Protein AF-A0A0E0I8P2-F1 (afdb_monomer)

Organism: Oryza nivara (NCBI:txid4536)

pLDDT: mean 79.95, std 19.39, range [26.25, 96.56]

Solvent-accessible surface area (backbone atoms only — not comparable to full-atom values): 11550 Å² total; per-residue (Å²): 140,80,90,83,86,74,88,36,67,55,98,92,46,63,48,57,69,40,47,32,54,42,34,54,49,42,43,74,72,63,57,78,62,44,79,41,81,75,72,89,63,77,59,57,67,59,60,95,74,28,48,67,50,48,26,48,60,72,40,61,94,25,44,42,35,40,44,79,68,66,100,76,62,72,83,92,42,70,46,68,79,49,93,81,40,53,64,40,84,68,79,86,71,96,78,79,48,78,42,71,45,73,45,99,82,74,51,74,43,88,39,74,52,85,81,84,69,84,76,80,68,96,66,90,65,56,76,36,58,20,59,86,27,66,20,42,57,59,49,88,90,44,55,43,61,88,71,46,66,89,41,48,72,50,55,50,92,68,91,63,76,85,65,56,83,89,66,78,81,82,82,85,73,80,87,133

Foldseek 3Di:
DDDDDQDQADPVGGDLVSLLVSLVVCLVVVPQADEAEDFPPFAADDLVPGSLSVSLVVSPDHYAYEYDDPVPDPPRGDYPPDPSYNYDYDDDDPDFAWDWDQAPVRDIDTDGDPQPDDDDDPDHFAEDQQVVQQALAPAPPRGNCVRPPRHHYDHDDDDHDPDPPSPDDDPPDDDD

Sequence (176 aa):
MSPAAYKICWKSGCYDSDILAAMDEAAADGVDVISLSVDAGGYAPSFFRDSIAIGSLHAQGHCGVRVRWQLRLGEYTATNITPWILTVGASTIDREFPADVVLGNNQVYGGVSLYSGEPLNSTLLPVAYAGDCGSRLCIIGELDSTKVSGKIVLCEYGSNARSPAASGAHPRAQER

Radius of gyration: 23.09 Å; Cα contacts (8 Å, |Δi|>4): 211; chains: 1; bounding box: 51×44×58 Å

Mean predicted aligned error: 10.18 Å

Nearest PDB structures (foldseek):
  7eox-assembly2_B  TM=8.154E-01  e=5.669E-13  Euphorbia resinifera
  3i74-assembly1_B  TM=6.595E-01  e=1.647E-05  Solanum lycopersicum
  4zoq-assembly5_M  TM=6.720E-01  e=6.843E-02  Bacillus licheniformis
  4zoq-assembly7_O  TM=7.283E-01  e=2.208E-01  Bacillus licheniformis
  3vk5-assembly1_A  TM=4.808E-01  e=6.107E+00  Streptomyces viridosporus ATCC 14672

Structure (mmCIF, N/CA/C/O backbone):
data_AF-A0A0E0I8P2-F1
#
_entry.id   AF-A0A0E0I8P2-F1
#
loop_
_atom_site.group_PDB
_atom_site.id
_atom_site.type_symbol
_atom_site.label_atom_id
_atom_site.label_alt_id
_atom_site.label_comp_id
_atom_site.label_asym_id
_atom_site.label_entity_id
_atom_site.label_seq_id
_atom_site.pdbx_PDB_ins_code
_atom_site.Cartn_x
_atom_site.Cartn_y
_atom_site.Cartn_z
_atom_site.occupancy
_atom_site.B_iso_or_equiv
_atom_site.auth_seq_id
_atom_site.auth_comp_id
_atom_site.auth_asym_id
_atom_site.auth_atom_id
_atom_site.pdbx_PDB_model_num
ATOM 1 N N . MET A 1 1 ? 1.946 -16.967 -23.392 1.00 60.47 1 MET A N 1
ATOM 2 C CA . MET A 1 1 ? 2.663 -15.850 -22.751 1.00 60.47 1 MET A CA 1
ATOM 3 C C . MET A 1 1 ? 2.798 -16.201 -21.280 1.00 60.47 1 MET A C 1
ATOM 5 O O . MET A 1 1 ? 1.775 -16.374 -20.626 1.00 60.47 1 MET A O 1
ATOM 9 N N . SER A 1 2 ? 4.019 -16.455 -20.814 1.00 79.69 2 SER A N 1
ATOM 10 C CA . SER A 1 2 ? 4.294 -16.888 -19.436 1.00 79.69 2 SER A CA 1
ATOM 11 C C . SER A 1 2 ? 4.812 -15.699 -18.627 1.00 79.69 2 SER A C 1
ATOM 13 O O . SER A 1 2 ? 5.594 -14.924 -19.172 1.00 79.69 2 SER A O 1
ATOM 15 N N . PRO A 1 3 ? 4.393 -15.520 -17.363 1.00 86.62 3 PRO A N 1
ATOM 16 C CA . PRO A 1 3 ? 4.907 -14.436 -16.535 1.00 86.62 3 PRO A CA 1
ATOM 17 C C . PRO A 1 3 ? 6.364 -14.699 -16.126 1.00 86.62 3 PRO A C 1
ATOM 19 O O . PRO A 1 3 ? 6.702 -15.817 -15.736 1.00 86.62 3 PRO A O 1
ATOM 22 N N . ALA A 1 4 ? 7.191 -13.653 -16.157 1.00 92.94 4 ALA A N 1
ATOM 23 C CA . ALA A 1 4 ? 8.522 -13.619 -15.553 1.00 92.94 4 ALA A CA 1
ATOM 24 C C . ALA A 1 4 ? 8.490 -12.734 -14.296 1.00 92.94 4 ALA A C 1
ATOM 26 O O . ALA A 1 4 ? 7.766 -11.737 -14.248 1.00 92.94 4 ALA A O 1
ATOM 27 N N . ALA A 1 5 ? 9.235 -13.116 -13.258 1.00 95.25 5 ALA A N 1
ATOM 28 C CA . ALA A 1 5 ? 9.240 -12.413 -11.980 1.00 95.25 5 ALA A CA 1
ATOM 29 C C . ALA A 1 5 ? 10.669 -12.070 -11.549 1.00 95.25 5 ALA A C 1
ATOM 31 O O . ALA A 1 5 ? 11.470 -12.962 -11.279 1.00 95.25 5 ALA A O 1
ATOM 32 N N . TYR A 1 6 ? 10.941 -10.772 -11.403 1.00 94.62 6 TYR A N 1
ATOM 33 C CA . TYR A 1 6 ? 12.230 -10.234 -10.970 1.00 94.62 6 TYR A CA 1
ATOM 34 C C . TYR A 1 6 ? 12.072 -9.617 -9.580 1.00 94.62 6 TYR A C 1
ATOM 36 O O . TYR A 1 6 ? 11.332 -8.650 -9.380 1.00 94.62 6 TYR A O 1
ATOM 44 N N . LYS A 1 7 ? 12.720 -10.212 -8.577 1.00 95.94 7 LYS A N 1
ATOM 45 C CA . LYS A 1 7 ? 12.600 -9.759 -7.190 1.00 95.94 7 LYS A CA 1
ATOM 46 C C . LYS A 1 7 ? 13.580 -8.620 -6.914 1.00 95.94 7 LYS A C 1
ATOM 48 O O . LYS A 1 7 ? 14.768 -8.865 -6.764 1.00 95.94 7 LYS A O 1
ATOM 53 N N . ILE A 1 8 ? 13.043 -7.415 -6.744 1.00 95.06 8 ILE A N 1
ATOM 54 C CA . ILE A 1 8 ? 13.825 -6.190 -6.488 1.00 95.06 8 ILE A CA 1
ATOM 55 C C . ILE A 1 8 ? 13.693 -5.632 -5.064 1.00 95.06 8 ILE A C 1
ATOM 57 O O . ILE A 1 8 ? 14.378 -4.685 -4.700 1.00 95.06 8 ILE A O 1
ATOM 61 N N . CYS A 1 9 ? 12.771 -6.177 -4.265 1.00 94.62 9 CYS A N 1
ATOM 62 C CA . CYS A 1 9 ? 12.453 -5.661 -2.937 1.00 94.62 9 CYS A CA 1
ATOM 63 C C . CYS A 1 9 ? 12.681 -6.709 -1.849 1.00 94.62 9 CYS A C 1
ATOM 65 O O . CYS A 1 9 ? 12.326 -7.889 -1.978 1.00 94.62 9 CYS A O 1
ATOM 67 N N . TRP A 1 10 ? 13.199 -6.227 -0.728 1.00 94.56 10 TRP A N 1
ATOM 68 C CA . TRP A 1 10 ? 13.539 -6.990 0.462 1.00 94.56 10 TRP A CA 1
ATOM 69 C C . TRP A 1 10 ? 12.932 -6.330 1.699 1.00 94.56 10 TRP A C 1
ATOM 71 O O . TRP A 1 10 ? 12.301 -5.276 1.622 1.00 94.56 10 TRP A O 1
ATOM 81 N N . LYS A 1 11 ? 13.141 -6.932 2.875 1.00 92.94 11 LYS A N 1
ATOM 82 C CA . LYS A 1 11 ? 12.683 -6.342 4.145 1.00 92.94 11 LYS A CA 1
ATOM 83 C C . LYS A 1 11 ? 13.246 -4.935 4.386 1.00 92.94 11 LYS A C 1
ATOM 85 O O . LYS A 1 11 ? 12.600 -4.150 5.065 1.00 92.94 11 LYS A O 1
ATOM 90 N N . SER A 1 12 ? 14.432 -4.639 3.853 1.00 90.44 12 SER A N 1
ATOM 91 C CA . SER A 1 12 ? 15.104 -3.342 3.971 1.00 90.44 12 SER A CA 1
ATOM 92 C C . SER A 1 12 ? 14.713 -2.329 2.888 1.00 90.44 12 SER A C 1
ATOM 94 O O . SER A 1 12 ? 15.173 -1.194 2.953 1.00 90.44 12 SER A O 1
ATOM 96 N N . GLY A 1 13 ? 13.872 -2.709 1.922 1.00 90.06 13 GLY A N 1
ATOM 97 C CA . 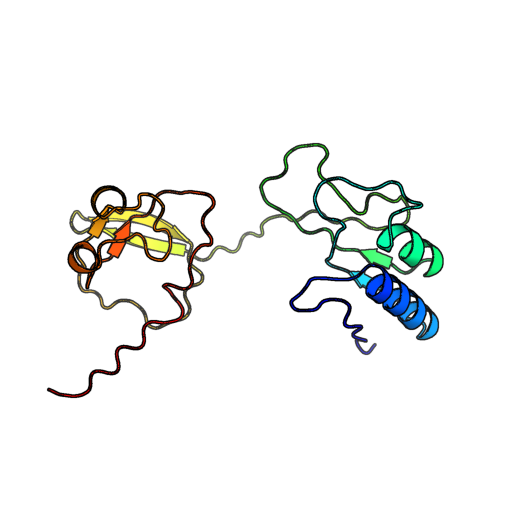GLY A 1 13 ? 13.466 -1.855 0.805 1.00 90.06 13 GLY A CA 1
ATOM 98 C C . GLY A 1 13 ? 13.863 -2.420 -0.555 1.00 90.06 13 GLY A C 1
ATOM 99 O O . GLY A 1 13 ? 14.228 -3.592 -0.675 1.00 90.06 13 GLY A O 1
ATOM 100 N N . CYS A 1 14 ? 13.746 -1.581 -1.580 1.00 92.19 14 CYS A N 1
ATOM 101 C CA . CYS A 1 14 ? 14.091 -1.907 -2.959 1.00 92.19 14 CYS A CA 1
ATOM 102 C C . CYS A 1 14 ? 15.292 -1.047 -3.349 1.00 92.19 14 CYS A C 1
ATOM 104 O O . CYS A 1 14 ? 15.200 0.179 -3.300 1.00 92.19 14 CYS A O 1
ATOM 106 N N . TYR A 1 15 ? 16.424 -1.676 -3.655 1.00 93.69 15 TYR A N 1
ATOM 107 C CA . TYR A 1 15 ? 17.654 -0.950 -3.962 1.00 93.69 15 TYR A CA 1
ATOM 108 C C . TYR A 1 15 ? 17.692 -0.561 -5.438 1.00 93.69 15 TYR A C 1
ATOM 110 O O . TYR A 1 15 ? 17.316 -1.357 -6.297 1.00 93.69 15 TYR A O 1
ATOM 118 N N . ASP A 1 16 ? 18.221 0.626 -5.738 1.00 93.62 16 ASP A N 1
ATOM 119 C CA . ASP A 1 16 ? 18.403 1.102 -7.116 1.00 93.62 16 ASP A CA 1
ATOM 120 C C . ASP A 1 16 ? 19.198 0.113 -7.978 1.00 93.62 16 ASP A C 1
ATOM 122 O O . ASP A 1 16 ? 18.879 -0.091 -9.147 1.00 93.62 16 ASP A O 1
ATOM 126 N N . SER A 1 17 ? 20.202 -0.547 -7.389 1.00 95.69 17 SER A N 1
ATOM 127 C CA . SER A 1 17 ? 20.988 -1.585 -8.062 1.00 95.69 17 SER A CA 1
ATOM 128 C C . SER A 1 17 ? 20.146 -2.791 -8.470 1.00 95.69 17 SER A C 1
ATOM 130 O O . SER A 1 17 ? 20.324 -3.310 -9.568 1.00 95.69 17 SER A O 1
ATOM 132 N N . ASP A 1 18 ? 19.219 -3.220 -7.610 1.00 96.50 18 ASP A N 1
ATOM 133 C CA . ASP A 1 18 ? 18.351 -4.367 -7.882 1.00 96.50 18 ASP A CA 1
ATOM 134 C C . ASP A 1 18 ? 17.317 -4.008 -8.957 1.00 96.50 18 ASP A C 1
ATOM 136 O O . ASP A 1 18 ? 17.016 -4.829 -9.820 1.00 96.50 18 ASP A O 1
ATOM 140 N N . ILE A 1 19 ? 16.804 -2.770 -8.935 1.00 94.06 19 ILE A N 1
ATOM 141 C CA . ILE A 1 19 ? 15.876 -2.247 -9.949 1.00 94.06 19 ILE A CA 1
ATOM 142 C C . ILE A 1 19 ? 16.539 -2.238 -11.328 1.00 94.06 19 ILE A C 1
ATOM 144 O O . ILE A 1 19 ? 15.960 -2.767 -12.277 1.00 94.06 19 ILE A O 1
ATOM 148 N N . LEU A 1 20 ? 17.746 -1.676 -11.436 1.00 95.19 20 LEU A N 1
ATOM 149 C CA . LEU A 1 20 ? 18.482 -1.621 -12.701 1.00 95.19 20 LEU A CA 1
ATOM 150 C C . LEU A 1 20 ? 18.818 -3.022 -13.217 1.00 95.19 20 LEU A C 1
ATOM 152 O O . LEU A 1 20 ? 18.517 -3.327 -14.366 1.00 95.19 20 LEU A 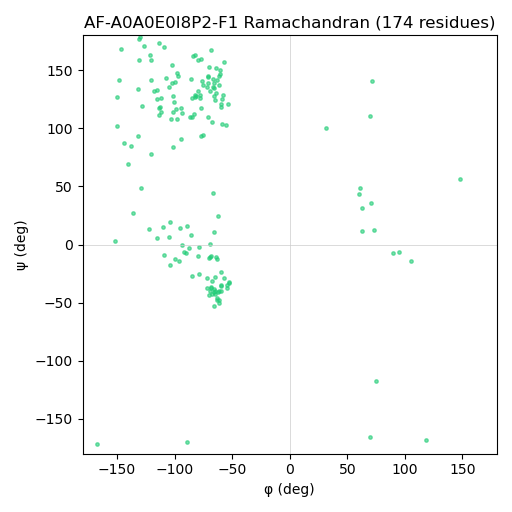O 1
ATOM 156 N N . ALA A 1 21 ? 19.351 -3.896 -12.357 1.00 96.56 21 ALA A N 1
ATOM 157 C CA . ALA A 1 21 ? 19.681 -5.268 -12.740 1.00 96.56 21 ALA A CA 1
ATOM 158 C C . ALA A 1 21 ? 18.450 -6.044 -13.237 1.00 96.56 21 ALA A C 1
ATOM 160 O O . ALA A 1 21 ? 18.532 -6.777 -14.218 1.00 96.56 21 ALA A O 1
ATOM 161 N N . ALA A 1 22 ? 17.295 -5.863 -12.592 1.00 95.12 22 ALA A N 1
ATOM 162 C CA . ALA A 1 22 ? 16.056 -6.502 -13.016 1.00 95.12 22 ALA A CA 1
ATOM 163 C C . ALA A 1 22 ? 15.524 -5.961 -14.349 1.00 95.12 22 ALA A C 1
ATOM 165 O O . ALA A 1 22 ? 14.975 -6.733 -15.128 1.00 95.12 22 ALA A O 1
ATOM 166 N N . MET A 1 23 ? 15.648 -4.656 -14.608 1.00 92.56 23 MET A N 1
ATOM 167 C CA . MET A 1 23 ? 15.218 -4.065 -15.880 1.00 92.56 23 MET A CA 1
ATOM 168 C C . MET A 1 23 ? 16.114 -4.497 -17.041 1.00 92.56 23 MET A C 1
ATOM 170 O O . MET A 1 23 ? 15.590 -4.811 -18.109 1.00 92.56 23 MET A O 1
ATOM 174 N N . ASP A 1 24 ? 17.427 -4.565 -16.821 1.00 92.94 24 ASP A N 1
ATOM 175 C CA . ASP A 1 24 ? 18.381 -5.063 -17.814 1.00 92.94 24 ASP A CA 1
ATOM 176 C C . ASP A 1 24 ? 18.123 -6.542 -18.136 1.00 92.94 24 ASP A C 1
ATOM 178 O O . ASP A 1 24 ? 18.040 -6.907 -19.309 1.00 92.94 24 ASP A O 1
ATOM 182 N N . GLU A 1 25 ? 17.919 -7.383 -17.114 1.00 95.06 25 GLU A N 1
ATOM 183 C CA . GLU A 1 25 ? 17.613 -8.806 -17.316 1.00 95.06 25 GLU A CA 1
ATOM 184 C C . GLU A 1 25 ? 16.261 -8.997 -18.012 1.00 95.06 25 GLU A C 1
ATOM 186 O O . GLU A 1 25 ? 16.152 -9.770 -18.957 1.00 95.06 25 GLU A O 1
ATOM 191 N N . ALA A 1 26 ? 15.233 -8.244 -17.614 1.00 92.00 26 ALA A N 1
ATOM 192 C CA . ALA A 1 26 ? 13.927 -8.299 -18.261 1.00 92.00 26 ALA A CA 1
ATOM 193 C C . ALA A 1 26 ? 13.995 -7.900 -19.745 1.00 92.00 26 ALA A C 1
ATOM 195 O O . ALA A 1 26 ? 13.349 -8.524 -20.591 1.00 92.00 26 ALA A O 1
ATOM 196 N N . ALA A 1 27 ? 14.796 -6.887 -20.080 1.00 88.56 27 ALA A N 1
ATOM 197 C CA . ALA A 1 27 ? 15.036 -6.507 -21.467 1.00 88.56 27 ALA A CA 1
ATOM 198 C C . ALA A 1 27 ? 15.797 -7.602 -22.237 1.00 88.56 27 ALA A C 1
ATOM 200 O O . ALA A 1 27 ? 15.448 -7.892 -23.382 1.00 88.56 27 ALA A O 1
ATOM 201 N N . ALA A 1 28 ? 16.793 -8.240 -21.614 1.00 91.69 28 ALA A N 1
ATOM 202 C CA . ALA A 1 28 ? 17.552 -9.343 -22.207 1.00 91.69 28 ALA A CA 1
ATOM 203 C C . ALA A 1 28 ? 16.689 -10.594 -22.449 1.00 91.69 28 ALA A C 1
ATOM 205 O O . ALA A 1 28 ? 16.813 -11.234 -23.495 1.00 91.69 28 ALA A O 1
ATOM 206 N N . ASP A 1 29 ? 15.769 -10.888 -21.531 1.00 91.75 29 ASP A N 1
ATOM 207 C CA . ASP A 1 29 ? 14.765 -11.948 -21.657 1.00 91.75 29 ASP A CA 1
ATOM 208 C C . ASP A 1 29 ? 13.705 -11.644 -22.732 1.00 91.75 29 ASP A C 1
ATOM 210 O O . ASP A 1 29 ? 12.919 -12.521 -23.101 1.00 91.75 29 ASP A O 1
ATOM 214 N N . GLY A 1 30 ? 13.674 -10.412 -23.253 1.00 88.38 30 GLY A N 1
ATOM 215 C CA . GLY A 1 30 ? 12.752 -9.987 -24.301 1.00 88.38 30 GLY A CA 1
ATOM 216 C C . GLY A 1 30 ? 11.308 -9.866 -23.820 1.00 88.38 30 GLY A C 1
ATOM 217 O O . GLY A 1 30 ? 10.392 -10.208 -24.568 1.00 88.38 30 GLY A O 1
ATOM 218 N N . VAL A 1 31 ? 11.080 -9.425 -22.574 1.00 86.38 31 VAL A N 1
ATOM 219 C CA . VAL A 1 31 ? 9.712 -9.264 -22.054 1.00 86.38 31 VAL A CA 1
ATOM 220 C C . VAL A 1 31 ? 8.941 -8.170 -22.800 1.00 86.38 31 VAL A C 1
ATOM 222 O O . VAL A 1 31 ? 9.454 -7.083 -23.056 1.00 86.38 31 VAL A O 1
ATOM 225 N N . ASP A 1 32 ? 7.660 -8.425 -23.078 1.00 84.94 32 ASP A N 1
ATOM 226 C CA . ASP A 1 32 ? 6.803 -7.474 -23.800 1.00 84.94 32 ASP A CA 1
ATOM 227 C C . ASP A 1 32 ? 6.270 -6.329 -22.926 1.00 84.94 32 ASP A C 1
ATOM 229 O O . ASP A 1 32 ? 5.867 -5.289 -23.444 1.00 84.94 32 ASP A O 1
ATOM 233 N N . VAL A 1 33 ? 6.150 -6.527 -21.608 1.00 87.44 33 VAL A N 1
ATOM 234 C CA . VAL A 1 33 ? 5.696 -5.491 -20.667 1.00 87.44 33 VAL A CA 1
ATOM 235 C C . VAL A 1 33 ? 6.337 -5.700 -19.295 1.00 87.44 33 VAL A C 1
ATOM 237 O O . VAL A 1 33 ? 6.168 -6.754 -18.684 1.00 87.44 33 VAL A O 1
ATOM 240 N N . ILE A 1 34 ? 6.974 -4.663 -18.751 1.00 89.50 34 ILE A N 1
ATOM 241 C CA . ILE A 1 34 ? 7.423 -4.611 -17.354 1.00 89.50 34 ILE A CA 1
ATOM 242 C C . ILE A 1 34 ? 6.355 -3.913 -16.513 1.00 89.50 34 ILE A C 1
ATOM 244 O O . ILE A 1 34 ? 6.091 -2.731 -16.714 1.00 89.50 34 ILE A O 1
ATOM 248 N N . SER A 1 35 ? 5.770 -4.634 -15.551 1.00 89.31 35 SER A N 1
ATOM 249 C CA . SER A 1 35 ? 4.874 -4.072 -14.532 1.00 89.31 35 SER A CA 1
ATOM 250 C C . SER A 1 35 ? 5.634 -3.815 -13.235 1.00 89.31 35 SER A C 1
ATOM 252 O O . SER A 1 35 ? 5.938 -4.747 -12.492 1.00 89.31 35 SER A O 1
ATOM 254 N N . LEU A 1 36 ? 5.871 -2.544 -12.920 1.00 87.94 36 LEU A N 1
ATOM 255 C CA . LEU A 1 36 ? 6.614 -2.119 -11.732 1.00 87.94 36 LEU A CA 1
ATOM 256 C C . LEU A 1 36 ? 5.702 -1.330 -10.782 1.00 87.94 36 LEU A C 1
ATOM 258 O O . LEU A 1 36 ? 4.962 -0.467 -11.232 1.00 87.94 36 LEU A O 1
ATOM 262 N N . SER A 1 37 ? 5.715 -1.630 -9.480 1.00 88.50 37 SER A N 1
ATOM 263 C CA . SER A 1 37 ? 4.887 -0.946 -8.460 1.00 88.50 37 SER A CA 1
ATOM 264 C C . SER A 1 37 ? 5.716 -0.466 -7.270 1.00 88.50 37 SER A C 1
ATOM 266 O O . SER A 1 37 ? 5.378 -0.714 -6.107 1.00 88.50 37 SER A O 1
ATOM 268 N N . VAL A 1 38 ? 6.819 0.204 -7.594 1.00 88.50 38 VAL A N 1
ATOM 269 C CA . VAL A 1 38 ? 7.717 0.896 -6.667 1.00 88.50 38 VAL A CA 1
ATOM 270 C C . VAL A 1 38 ? 7.978 2.308 -7.183 1.00 88.50 38 VAL A C 1
ATOM 272 O O . VAL A 1 38 ? 7.790 2.594 -8.367 1.00 88.50 38 VAL A O 1
ATOM 275 N N . ASP A 1 39 ? 8.391 3.185 -6.283 1.00 84.00 39 ASP A N 1
ATOM 276 C CA . ASP A 1 39 ? 8.761 4.560 -6.580 1.00 84.00 39 ASP A CA 1
ATOM 277 C C . ASP A 1 39 ? 9.895 5.010 -5.648 1.00 84.00 39 ASP A C 1
ATOM 279 O O . ASP A 1 39 ? 10.218 4.323 -4.676 1.00 84.00 39 ASP A O 1
ATOM 283 N N . ALA A 1 40 ? 10.502 6.158 -5.954 1.00 76.06 40 ALA A N 1
ATOM 284 C CA . ALA A 1 40 ? 11.605 6.733 -5.183 1.00 76.06 40 ALA A CA 1
ATOM 285 C C . ALA A 1 40 ? 11.207 7.227 -3.773 1.00 76.06 40 ALA A C 1
ATOM 287 O O . ALA A 1 40 ? 12.082 7.552 -2.970 1.00 76.06 40 ALA A O 1
ATOM 288 N N . GLY A 1 41 ? 9.908 7.283 -3.453 1.00 72.38 41 GLY A N 1
ATOM 289 C CA . GLY A 1 41 ? 9.381 7.893 -2.236 1.00 72.38 41 GLY A CA 1
ATOM 290 C C . GLY A 1 41 ? 9.483 9.426 -2.231 1.00 72.38 41 GLY A C 1
ATOM 291 O O . GLY A 1 41 ? 10.473 10.020 -2.646 1.00 72.38 41 GLY A O 1
ATOM 292 N N . GLY A 1 42 ? 8.453 10.104 -1.720 1.00 76.31 42 GLY A N 1
ATOM 293 C CA . GLY A 1 42 ? 8.448 11.568 -1.631 1.00 76.31 42 GLY A CA 1
ATOM 294 C C . GLY A 1 42 ? 8.210 12.246 -2.983 1.00 76.31 42 GLY A C 1
ATOM 295 O O . GLY A 1 42 ? 7.133 12.098 -3.552 1.00 76.31 42 GLY A O 1
ATOM 296 N N . TYR A 1 43 ? 9.185 13.023 -3.464 1.00 79.69 43 TYR A N 1
ATOM 297 C CA . TYR A 1 43 ? 9.088 13.786 -4.715 1.00 79.69 43 TYR A CA 1
ATOM 298 C C . TYR A 1 43 ? 9.852 13.112 -5.851 1.00 79.69 43 TYR A C 1
ATOM 300 O O . TYR A 1 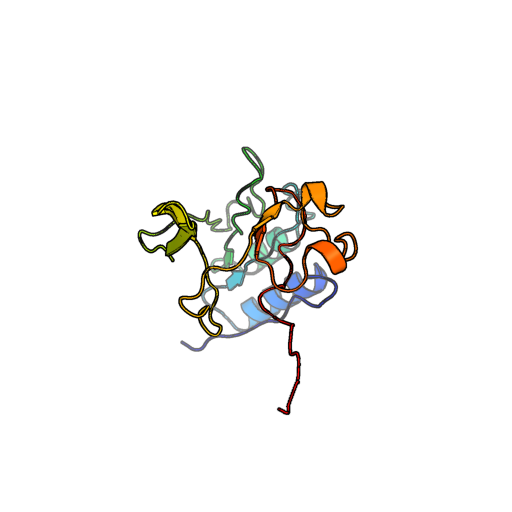43 ? 10.840 12.420 -5.616 1.00 79.69 43 TYR A O 1
ATOM 308 N N . ALA A 1 44 ? 9.430 13.371 -7.092 1.00 84.25 44 ALA A N 1
ATOM 309 C CA . ALA A 1 44 ? 10.120 12.868 -8.271 1.00 84.25 44 ALA A CA 1
ATOM 310 C C . ALA A 1 44 ? 11.582 13.369 -8.320 1.00 84.25 44 ALA A C 1
ATOM 312 O O . ALA A 1 44 ? 11.810 14.585 -8.356 1.00 84.25 44 ALA A O 1
ATOM 313 N N . PRO A 1 45 ? 12.580 12.468 -8.331 1.00 87.50 45 PRO A N 1
ATOM 314 C CA . PRO A 1 45 ? 13.968 12.847 -8.556 1.00 87.50 45 PRO A CA 1
ATOM 315 C C . PRO A 1 45 ? 14.196 13.335 -9.997 1.00 87.50 45 PRO A C 1
ATOM 317 O O . PRO A 1 45 ? 13.368 13.166 -10.892 1.00 87.50 45 PRO A O 1
ATOM 320 N N . SER A 1 46 ? 15.360 13.946 -10.236 1.00 91.56 46 SER A N 1
ATOM 321 C CA . SER A 1 46 ? 15.818 14.230 -11.602 1.00 91.56 46 SER A CA 1
ATOM 322 C C . SER A 1 46 ? 16.034 12.925 -12.370 1.00 91.56 46 SER A C 1
ATOM 324 O O . SER A 1 46 ? 16.590 11.982 -11.812 1.00 91.56 46 SER A O 1
ATOM 326 N N . PHE A 1 47 ? 15.678 12.891 -13.658 1.00 91.19 47 PHE A N 1
ATOM 327 C CA . PHE A 1 47 ? 15.705 11.675 -14.485 1.00 91.19 47 PHE A CA 1
ATOM 328 C C . PHE A 1 47 ? 17.066 10.965 -14.501 1.00 91.19 47 PHE A C 1
ATOM 330 O O . PHE A 1 47 ? 17.127 9.745 -14.491 1.00 91.19 47 PHE A O 1
ATOM 337 N N . PHE A 1 48 ? 18.171 11.713 -14.458 1.00 91.06 48 PHE A N 1
ATOM 338 C CA . PHE A 1 48 ? 19.528 11.144 -14.457 1.00 91.06 48 PHE A CA 1
ATOM 339 C C . PHE A 1 48 ? 19.975 10.597 -13.093 1.00 91.06 48 PHE A C 1
ATOM 341 O O . PHE A 1 48 ? 21.099 10.121 -12.952 1.00 91.06 48 PHE A O 1
ATOM 348 N N . ARG A 1 49 ? 19.133 10.729 -12.069 1.00 91.38 49 ARG A N 1
ATOM 349 C CA . ARG A 1 49 ? 19.344 10.213 -10.710 1.00 91.38 49 ARG A CA 1
ATOM 350 C C . ARG A 1 49 ? 18.225 9.265 -10.284 1.00 91.38 49 ARG A C 1
ATOM 352 O O . ARG A 1 49 ? 18.105 8.969 -9.102 1.00 91.38 49 ARG A O 1
ATOM 359 N N . ASP A 1 50 ? 17.407 8.836 -11.235 1.00 91.19 50 ASP A N 1
ATOM 360 C CA . ASP A 1 50 ? 16.271 7.962 -11.011 1.00 91.19 50 ASP A CA 1
ATOM 361 C C . ASP A 1 50 ? 16.551 6.621 -11.694 1.00 91.19 50 ASP A C 1
ATOM 363 O O . ASP A 1 50 ? 16.617 6.533 -12.922 1.00 91.19 50 ASP A O 1
ATOM 367 N N . SER A 1 51 ? 16.754 5.576 -10.892 1.00 93.12 51 SER A N 1
ATOM 368 C CA . SER A 1 51 ? 17.026 4.221 -11.379 1.00 93.12 51 SER A CA 1
ATOM 369 C C . SER A 1 51 ? 15.882 3.683 -12.243 1.00 93.12 51 SER A C 1
ATOM 371 O O . SER A 1 51 ? 16.133 3.017 -13.248 1.00 93.12 51 SER A O 1
ATOM 373 N N . ILE A 1 52 ? 14.636 4.041 -11.918 1.00 91.44 52 ILE A N 1
ATOM 374 C CA . ILE A 1 52 ? 13.443 3.657 -12.674 1.00 91.44 52 ILE A CA 1
ATOM 375 C C . ILE A 1 52 ? 13.430 4.392 -14.014 1.00 91.44 52 ILE A C 1
ATOM 377 O O . ILE A 1 52 ? 13.169 3.771 -15.044 1.00 91.44 52 ILE A O 1
ATOM 381 N N . ALA A 1 53 ? 13.754 5.688 -14.035 1.00 91.19 53 ALA A N 1
ATOM 382 C CA . ALA A 1 53 ? 13.855 6.459 -15.277 1.00 91.19 53 ALA A CA 1
ATOM 383 C C . ALA A 1 53 ? 14.934 5.900 -16.215 1.00 91.19 53 ALA A C 1
ATOM 385 O O . ALA A 1 53 ? 14.673 5.706 -17.402 1.00 91.19 53 ALA A O 1
ATOM 386 N N . ILE A 1 54 ? 16.129 5.635 -15.681 1.00 92.19 54 ILE A N 1
ATOM 387 C CA . ILE A 1 54 ? 17.281 5.148 -16.450 1.00 92.19 54 ILE A CA 1
ATOM 388 C C . ILE A 1 54 ? 17.003 3.746 -16.995 1.00 92.19 54 ILE A C 1
ATOM 3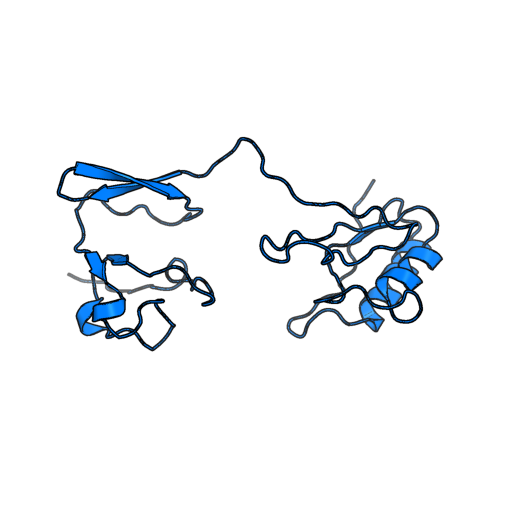90 O O . ILE A 1 54 ? 17.105 3.529 -18.203 1.00 92.19 54 ILE A O 1
ATOM 394 N N . GLY A 1 55 ? 16.607 2.809 -16.130 1.00 91.12 55 GLY A N 1
ATOM 395 C CA . GLY A 1 55 ? 16.363 1.429 -16.543 1.00 91.12 55 GLY A CA 1
ATOM 396 C C . GLY A 1 55 ? 15.186 1.310 -17.515 1.00 91.12 55 GLY A C 1
ATOM 397 O O . GLY A 1 55 ? 15.285 0.609 -18.519 1.00 91.12 55 GLY A O 1
ATOM 398 N N . SER A 1 56 ? 14.101 2.066 -17.304 1.00 89.62 56 SER A N 1
ATOM 399 C CA . SER A 1 56 ? 12.951 2.050 -18.224 1.00 89.62 56 SER A CA 1
ATOM 400 C C . SER A 1 56 ? 13.259 2.653 -19.594 1.00 89.62 56 SER A C 1
ATOM 402 O O . SER A 1 56 ? 12.693 2.205 -20.592 1.00 89.62 56 SER A O 1
ATOM 404 N N . LEU A 1 57 ? 14.161 3.638 -19.665 1.00 89.38 57 LEU A N 1
ATOM 405 C CA . LEU A 1 57 ? 14.630 4.192 -20.933 1.00 89.38 57 LEU A CA 1
ATOM 406 C C . LEU A 1 57 ? 15.457 3.158 -21.708 1.00 89.38 57 LEU A C 1
ATOM 408 O O . LEU A 1 57 ? 15.289 3.016 -22.919 1.00 89.38 57 LEU A O 1
ATOM 412 N N . HIS A 1 58 ? 16.332 2.426 -21.012 1.00 85.31 58 HIS A N 1
ATOM 413 C CA . HIS A 1 58 ? 17.180 1.393 -21.610 1.00 85.31 58 HIS A CA 1
ATOM 414 C C . HIS A 1 58 ? 16.377 0.176 -22.085 1.00 85.31 58 HIS A C 1
ATOM 416 O O . HIS A 1 58 ? 16.652 -0.337 -23.168 1.00 85.31 58 HIS A O 1
ATOM 422 N N . ALA A 1 59 ? 15.333 -0.210 -21.348 1.00 82.56 59 ALA A N 1
ATOM 423 C CA . ALA A 1 59 ? 14.443 -1.318 -21.693 1.00 82.56 59 ALA A CA 1
ATOM 424 C C . ALA A 1 59 ? 13.541 -1.069 -22.929 1.00 82.56 59 ALA A C 1
ATOM 426 O O . ALA A 1 59 ? 12.744 -1.937 -23.259 1.00 82.56 59 ALA A O 1
ATOM 427 N N . GLN A 1 60 ? 13.636 0.104 -23.584 1.00 63.00 60 GLN A N 1
ATOM 428 C CA . GLN A 1 60 ? 13.044 0.481 -24.885 1.00 63.00 60 GLN A CA 1
ATOM 429 C C . GLN A 1 60 ? 11.687 -0.174 -25.245 1.00 63.00 60 GLN A C 1
ATOM 431 O O . GLN A 1 60 ? 11.617 -1.266 -25.796 1.00 63.00 60 GLN A O 1
ATOM 436 N N . GLY A 1 61 ? 10.589 0.571 -25.048 1.00 52.91 61 GLY A N 1
ATOM 437 C CA . GLY A 1 61 ? 9.296 0.329 -25.718 1.00 52.91 61 GLY A CA 1
ATOM 438 C C . GLY A 1 61 ? 8.261 -0.516 -24.967 1.00 52.91 61 GLY A C 1
ATOM 439 O O . GLY A 1 61 ? 7.113 -0.576 -25.403 1.00 52.91 61 GLY A O 1
ATOM 440 N N . HIS A 1 62 ? 8.624 -1.100 -23.822 1.00 49.84 62 HIS A N 1
ATOM 441 C CA . HIS A 1 62 ? 7.820 -2.129 -23.150 1.00 49.84 62 HIS A CA 1
ATOM 442 C C . HIS A 1 62 ? 7.706 -1.939 -21.618 1.00 49.84 62 HIS A C 1
ATOM 444 O O . HIS A 1 62 ? 7.503 -2.889 -20.872 1.00 49.84 62 HIS A O 1
ATOM 450 N N . CYS A 1 63 ? 7.815 -0.713 -21.091 1.00 51.50 63 CYS A N 1
ATOM 451 C CA . CYS A 1 63 ? 7.699 -0.453 -19.644 1.00 51.50 63 CYS A CA 1
ATOM 452 C C . CYS A 1 63 ? 6.336 0.150 -19.255 1.00 51.50 63 CYS A C 1
ATOM 454 O O . CYS A 1 63 ? 6.074 1.332 -19.479 1.00 51.50 63 CYS A O 1
ATOM 456 N N . GLY A 1 64 ? 5.482 -0.642 -18.603 1.00 50.47 64 GLY A N 1
ATOM 457 C CA . GLY A 1 64 ? 4.254 -0.179 -17.952 1.00 50.47 64 GLY A CA 1
ATOM 458 C C . GLY A 1 64 ? 4.446 -0.047 -16.440 1.00 50.47 64 GLY A C 1
ATOM 459 O O . GLY A 1 64 ? 4.105 -0.954 -15.686 1.00 50.47 64 GLY A O 1
ATOM 460 N N . VAL A 1 65 ? 4.983 1.074 -15.956 1.00 52.81 65 VAL A N 1
ATOM 461 C CA . VAL A 1 65 ? 5.187 1.272 -14.508 1.00 52.81 65 VAL A CA 1
ATOM 462 C C . VAL A 1 65 ? 3.895 1.757 -13.846 1.00 52.81 65 VAL A C 1
ATOM 464 O O . VAL A 1 65 ? 3.448 2.883 -14.031 1.00 52.81 65 VAL A O 1
ATOM 467 N N . ARG A 1 66 ? 3.293 0.928 -12.994 1.00 46.34 66 ARG A N 1
ATOM 468 C CA . ARG A 1 66 ? 2.142 1.320 -12.177 1.00 46.34 66 ARG A CA 1
ATOM 469 C C . ARG A 1 66 ? 2.611 2.180 -11.004 1.00 46.34 66 ARG A C 1
ATOM 471 O O . ARG A 1 66 ? 3.280 1.693 -10.096 1.00 46.34 66 ARG A O 1
ATOM 478 N N . VAL A 1 67 ? 2.163 3.430 -10.958 1.00 43.00 67 VAL A N 1
ATOM 479 C CA . VAL A 1 67 ? 2.329 4.273 -9.772 1.00 43.00 67 VAL A CA 1
ATOM 480 C C . VAL A 1 67 ? 1.325 3.867 -8.697 1.00 43.00 67 VAL A C 1
ATOM 482 O O . VAL A 1 67 ? 0.176 3.496 -8.951 1.00 43.00 67 VAL A O 1
ATOM 485 N N . ARG A 1 68 ? 1.801 3.880 -7.455 1.00 43.50 68 ARG A N 1
ATOM 486 C CA . ARG A 1 68 ? 0.998 3.630 -6.268 1.00 43.50 68 ARG A CA 1
ATOM 487 C C . ARG A 1 68 ? 0.188 4.877 -5.947 1.00 43.50 68 ARG A C 1
ATOM 489 O O . ARG A 1 68 ? 0.726 5.956 -5.744 1.00 43.50 68 ARG A O 1
ATOM 496 N N . TRP A 1 69 ? -1.111 4.694 -5.768 1.00 37.75 69 TRP A N 1
ATOM 497 C CA . TRP A 1 69 ? -1.923 5.665 -5.056 1.00 37.75 69 TRP A CA 1
ATOM 498 C C . TRP A 1 69 ? -1.591 5.628 -3.570 1.00 37.75 69 TRP A C 1
ATOM 500 O O . TRP A 1 69 ? -1.908 4.670 -2.859 1.00 37.75 69 TRP A O 1
ATOM 510 N N . GLN A 1 70 ? -0.950 6.686 -3.093 1.00 45.78 70 GLN A N 1
ATOM 511 C CA . GLN A 1 70 ? -1.062 7.072 -1.699 1.00 45.78 70 GLN A CA 1
ATOM 512 C C . GLN A 1 70 ? -2.186 8.105 -1.622 1.00 45.78 70 GLN A C 1
ATOM 514 O O . GLN A 1 70 ? -2.065 9.203 -2.155 1.00 45.78 70 GLN A O 1
ATOM 519 N N . LEU A 1 71 ? -3.285 7.733 -0.959 1.00 40.94 71 LEU A N 1
ATOM 520 C CA . LEU A 1 71 ? -4.542 8.480 -0.771 1.00 40.94 71 LEU A CA 1
ATOM 521 C C . LEU A 1 71 ? -4.381 9.816 -0.001 1.00 40.94 71 LEU A C 1
ATOM 523 O O . LEU A 1 71 ? -5.300 10.244 0.690 1.00 40.94 71 LEU A O 1
ATOM 527 N N . ARG A 1 72 ? -3.191 10.432 -0.006 1.00 48.50 72 ARG A N 1
ATOM 528 C CA . ARG A 1 72 ? -2.807 11.485 0.945 1.00 48.50 72 ARG A CA 1
ATOM 529 C C . ARG A 1 72 ? -1.793 12.515 0.461 1.00 48.50 72 ARG A C 1
ATOM 531 O O . ARG A 1 72 ? -1.388 13.327 1.283 1.00 48.50 72 ARG A O 1
ATOM 538 N N . LEU A 1 73 ? -1.335 12.489 -0.786 1.00 55.06 73 LEU A N 1
ATOM 539 C CA . LEU A 1 73 ? -0.206 13.353 -1.134 1.00 55.06 73 LEU A CA 1
ATOM 540 C C . LEU A 1 73 ? -0.596 14.698 -1.775 1.00 55.06 73 LEU A C 1
ATOM 542 O O . LEU A 1 73 ? 0.195 15.627 -1.727 1.00 55.06 73 LEU A O 1
ATOM 546 N N . GLY A 1 74 ? -1.840 14.890 -2.227 1.00 62.16 74 GLY A N 1
ATOM 547 C CA . GLY A 1 74 ? -2.250 16.172 -2.819 1.00 62.16 74 GLY A CA 1
ATOM 548 C C . GLY A 1 74 ? -1.590 16.425 -4.182 1.00 62.16 74 GLY A C 1
ATOM 549 O O . GLY A 1 74 ? -1.077 15.500 -4.813 1.00 62.16 74 GLY A O 1
ATOM 550 N N . GLU A 1 75 ? -1.646 17.664 -4.671 1.00 74.06 75 GLU A N 1
ATOM 551 C CA . GLU A 1 75 ? -1.074 18.042 -5.972 1.00 74.06 75 GLU A CA 1
ATOM 552 C C . GLU A 1 75 ? 0.461 17.886 -6.001 1.00 74.06 75 GLU A C 1
ATOM 554 O O . GLU A 1 75 ? 1.124 18.026 -4.979 1.00 74.06 75 GLU A O 1
ATOM 559 N N . TYR A 1 76 ? 1.036 17.637 -7.187 1.00 78.56 76 TYR A N 1
ATOM 560 C CA . TYR A 1 76 ? 2.494 17.583 -7.428 1.00 78.56 76 TYR A CA 1
ATOM 561 C C . TYR A 1 76 ? 3.269 16.483 -6.686 1.00 78.56 76 TYR A C 1
ATOM 563 O O . TYR A 1 76 ? 4.447 16.642 -6.370 1.00 78.56 76 TYR A O 1
ATOM 571 N N . THR A 1 77 ? 2.629 15.341 -6.441 1.00 79.75 77 THR A N 1
ATOM 572 C CA . THR A 1 77 ? 3.234 14.231 -5.681 1.00 79.75 77 THR A CA 1
ATOM 573 C C . THR A 1 77 ? 3.444 12.953 -6.477 1.00 79.75 77 THR A C 1
ATOM 575 O O . THR A 1 77 ? 3.876 11.938 -5.936 1.00 79.75 77 THR A O 1
ATOM 578 N N . ALA A 1 78 ? 3.174 13.006 -7.782 1.00 81.31 78 ALA A N 1
ATOM 579 C CA . ALA A 1 78 ? 3.492 11.916 -8.683 1.00 81.31 78 ALA A CA 1
ATOM 580 C C . ALA A 1 78 ? 5.013 11.731 -8.797 1.00 81.31 78 ALA A C 1
ATOM 582 O O . ALA A 1 78 ? 5.768 12.683 -8.998 1.00 81.31 78 ALA A O 1
ATOM 583 N N . THR A 1 79 ? 5.431 10.476 -8.715 1.00 82.06 79 THR A N 1
ATOM 584 C CA . THR A 1 79 ? 6.772 9.968 -9.017 1.00 82.06 79 THR A CA 1
ATOM 585 C C . THR A 1 79 ? 6.702 9.136 -10.307 1.00 82.06 79 THR A C 1
ATOM 587 O O . THR A 1 79 ? 5.610 8.890 -10.818 1.00 82.06 79 THR A O 1
ATOM 590 N N . ASN A 1 80 ? 7.841 8.741 -10.890 1.00 86.06 80 ASN A N 1
ATOM 591 C CA . ASN A 1 80 ? 7.903 8.038 -12.187 1.00 86.06 80 ASN A CA 1
ATOM 592 C C . ASN A 1 80 ? 7.297 8.854 -13.355 1.00 86.06 80 ASN A C 1
ATOM 594 O O . ASN A 1 80 ? 6.549 8.352 -14.189 1.00 86.06 80 ASN A O 1
ATOM 598 N N . ILE A 1 81 ? 7.600 10.150 -13.408 1.00 87.31 81 ILE A N 1
ATOM 599 C CA . ILE A 1 81 ? 6.971 11.122 -14.323 1.00 87.31 81 ILE A CA 1
ATOM 600 C C . ILE A 1 81 ? 7.672 11.252 -15.687 1.00 87.31 81 ILE A C 1
ATOM 602 O O . ILE A 1 81 ? 7.485 12.242 -16.396 1.00 87.31 81 ILE A O 1
ATOM 606 N N . THR A 1 82 ? 8.528 10.302 -16.055 1.00 88.31 82 THR A N 1
ATOM 607 C CA . THR A 1 82 ? 9.252 10.365 -17.329 1.00 88.31 82 THR A CA 1
ATOM 608 C C . THR A 1 82 ? 8.317 10.132 -18.520 1.00 88.31 82 THR A C 1
ATOM 610 O O . THR A 1 82 ? 7.450 9.263 -18.433 1.00 88.31 82 THR A O 1
ATOM 613 N N . PRO A 1 83 ? 8.531 10.797 -19.673 1.00 88.56 83 PRO A N 1
ATOM 614 C CA . PRO A 1 83 ? 7.633 10.697 -20.831 1.00 88.56 83 PRO A CA 1
ATOM 615 C C . PRO A 1 83 ? 7.451 9.291 -21.425 1.00 88.56 83 PRO A C 1
ATOM 617 O O . PRO A 1 83 ? 6.460 9.043 -22.103 1.00 88.56 83 PRO A O 1
ATOM 620 N N . TRP A 1 84 ? 8.408 8.385 -21.210 1.00 86.25 84 TRP A N 1
ATOM 621 C CA . TRP A 1 84 ? 8.387 7.011 -21.730 1.00 86.25 84 TRP A CA 1
ATOM 622 C C . TRP A 1 84 ? 7.784 5.990 -20.757 1.00 86.25 84 TRP A C 1
ATOM 624 O O . TRP A 1 84 ? 7.705 4.808 -21.084 1.00 86.25 84 TRP A O 1
ATOM 634 N N . ILE A 1 85 ? 7.360 6.427 -19.570 1.00 86.62 85 ILE A N 1
ATOM 635 C CA . ILE A 1 85 ? 6.692 5.579 -18.588 1.00 86.62 85 ILE A CA 1
ATOM 636 C C . ILE A 1 85 ? 5.186 5.845 -18.634 1.00 86.62 85 ILE A C 1
ATOM 638 O O . ILE A 1 85 ? 4.733 6.979 -18.471 1.00 86.62 85 ILE A O 1
ATOM 642 N N . LEU A 1 86 ? 4.390 4.782 -18.774 1.00 85.88 86 LEU A N 1
ATOM 643 C CA . LEU A 1 86 ? 2.950 4.858 -18.534 1.00 85.88 86 LEU A CA 1
ATOM 644 C C . LEU A 1 86 ? 2.671 4.906 -17.028 1.00 85.88 86 LEU A C 1
ATOM 646 O O . LEU A 1 86 ? 2.537 3.862 -16.400 1.00 85.88 86 LEU A O 1
ATOM 650 N N . THR A 1 87 ? 2.536 6.107 -16.472 1.00 85.12 87 THR A N 1
ATOM 651 C CA . THR A 1 87 ? 2.176 6.311 -15.063 1.00 85.12 87 THR A CA 1
ATOM 652 C C . THR A 1 87 ? 0.664 6.277 -14.855 1.00 85.12 87 THR A C 1
ATOM 654 O O . THR A 1 87 ? -0.095 7.003 -15.496 1.00 85.12 87 THR A O 1
ATOM 657 N N . VAL A 1 88 ? 0.220 5.420 -13.933 1.00 82.19 88 VAL A N 1
ATOM 658 C CA . VAL A 1 88 ? -1.199 5.114 -13.696 1.00 82.19 88 VAL A CA 1
ATOM 659 C C . VAL A 1 88 ? -1.623 5.567 -12.297 1.00 82.19 88 VAL A C 1
ATOM 661 O O . VAL A 1 88 ? -1.016 5.158 -11.310 1.00 82.19 88 VAL A O 1
ATOM 664 N N . GLY A 1 89 ? -2.678 6.382 -12.204 1.00 82.44 89 GLY A N 1
ATOM 665 C CA . GLY A 1 89 ? -3.334 6.717 -10.933 1.00 82.44 89 GLY A CA 1
ATOM 666 C C . GLY A 1 89 ? -4.284 5.608 -10.468 1.00 82.44 89 GLY A C 1
ATOM 667 O O . GLY A 1 89 ? -4.736 4.802 -11.279 1.00 82.44 89 GLY A O 1
ATOM 668 N N . ALA A 1 90 ? -4.619 5.559 -9.175 1.00 81.06 90 ALA A N 1
ATOM 669 C CA . ALA A 1 90 ? -5.660 4.642 -8.704 1.00 81.06 90 ALA A CA 1
ATOM 670 C C . ALA A 1 90 ? -7.007 5.344 -8.559 1.00 81.06 90 ALA A C 1
ATOM 672 O O . ALA A 1 90 ? -7.089 6.508 -8.172 1.00 81.06 90 ALA A O 1
ATOM 673 N N . SER A 1 91 ? -8.059 4.577 -8.807 1.00 81.94 91 SER A N 1
ATOM 674 C CA . SER A 1 91 ? -9.445 4.952 -8.576 1.00 81.94 91 SER A CA 1
ATOM 675 C C . SER A 1 91 ? -10.135 3.890 -7.725 1.00 81.94 91 SER A C 1
ATOM 677 O O . SER A 1 91 ? -9.592 2.810 -7.470 1.00 81.94 91 SER A O 1
ATOM 679 N N . THR A 1 92 ? -11.350 4.195 -7.287 1.00 84.00 92 THR A N 1
ATOM 680 C CA . THR A 1 92 ? -12.257 3.205 -6.709 1.00 84.00 92 THR A CA 1
ATOM 681 C C . THR A 1 92 ? -12.996 2.442 -7.811 1.00 84.00 92 THR A C 1
ATOM 683 O O . THR A 1 92 ? -13.023 2.857 -8.972 1.00 84.00 92 THR A O 1
ATOM 686 N N . ILE A 1 93 ? -13.570 1.304 -7.430 1.00 88.00 93 ILE A N 1
ATOM 687 C CA . ILE A 1 93 ? -14.598 0.587 -8.192 1.00 88.00 93 ILE A CA 1
ATOM 688 C C . ILE A 1 93 ? -15.909 0.643 -7.398 1.00 88.00 93 ILE A C 1
ATOM 690 O O . ILE A 1 93 ? -15.916 1.095 -6.256 1.00 88.00 93 ILE A O 1
ATOM 694 N N . ASP A 1 94 ? -16.999 0.169 -7.985 1.00 88.25 94 ASP A N 1
ATOM 695 C CA . ASP A 1 94 ? -18.339 0.117 -7.383 1.00 88.25 94 ASP A CA 1
ATOM 696 C C . ASP A 1 94 ? -18.493 -0.914 -6.247 1.00 88.25 94 ASP A C 1
ATOM 698 O O . ASP A 1 94 ? -19.486 -0.903 -5.522 1.00 88.25 94 ASP A O 1
ATOM 702 N N . ARG A 1 95 ? -17.515 -1.806 -6.065 1.00 89.44 95 ARG A N 1
ATOM 703 C CA . ARG A 1 95 ? -17.509 -2.792 -4.980 1.00 89.44 95 ARG A CA 1
ATOM 704 C C . ARG A 1 95 ? -17.016 -2.203 -3.658 1.00 89.44 95 ARG A C 1
ATOM 706 O O . ARG A 1 95 ? -15.869 -1.766 -3.557 1.00 89.44 95 ARG A O 1
ATOM 713 N N . GLU A 1 96 ? -17.814 -2.395 -2.612 1.00 86.12 96 GLU A N 1
ATOM 714 C CA . GLU A 1 96 ? -17.482 -2.081 -1.219 1.00 86.12 96 GLU A CA 1
ATOM 715 C C . GLU A 1 96 ? -17.562 -3.326 -0.315 1.00 86.12 96 GLU A C 1
ATOM 717 O O . GLU A 1 96 ? -18.140 -4.348 -0.688 1.00 86.12 96 GLU A O 1
ATOM 722 N N . PHE A 1 97 ? -16.961 -3.248 0.877 1.00 88.94 97 PHE A N 1
ATOM 723 C CA . PHE A 1 97 ? -16.982 -4.309 1.894 1.00 88.94 97 PHE A CA 1
ATOM 724 C C . PHE A 1 97 ? -17.620 -3.771 3.183 1.00 88.94 97 PHE A C 1
ATOM 726 O O . PHE A 1 97 ? -16.890 -3.377 4.101 1.00 88.94 97 PHE A O 1
ATOM 733 N N . PRO A 1 98 ? -18.961 -3.665 3.227 1.00 89.69 98 PRO A N 1
ATOM 734 C CA . PRO A 1 98 ? -19.665 -3.042 4.337 1.00 89.69 98 PRO A CA 1
ATOM 735 C C . PRO A 1 98 ? -19.515 -3.858 5.623 1.00 89.69 98 PRO A C 1
ATOM 737 O O . PRO A 1 98 ? -19.523 -5.089 5.612 1.00 89.69 98 PRO A O 1
ATOM 740 N N . ALA A 1 99 ? -19.379 -3.149 6.736 1.00 89.25 99 ALA A N 1
ATOM 741 C CA . ALA A 1 99 ? -19.298 -3.711 8.075 1.00 89.25 99 ALA A CA 1
ATOM 742 C C . ALA A 1 99 ? -20.018 -2.775 9.047 1.00 89.25 99 ALA A C 1
ATOM 744 O O . ALA A 1 99 ? -19.415 -1.861 9.614 1.00 89.25 99 ALA A O 1
ATOM 745 N N . ASP A 1 100 ? -21.321 -2.992 9.186 1.00 90.06 100 ASP A N 1
ATOM 746 C CA . ASP A 1 100 ? -22.184 -2.133 9.987 1.00 90.06 100 ASP A CA 1
ATOM 747 C C . ASP A 1 100 ? -21.984 -2.374 11.483 1.00 90.06 100 ASP A C 1
ATOM 749 O O . ASP A 1 100 ? -21.917 -3.510 11.959 1.00 90.06 100 ASP A O 1
ATOM 753 N N . VAL A 1 101 ? -21.933 -1.283 12.243 1.00 90.00 101 VAL A N 1
ATOM 754 C CA . VAL A 1 101 ? -21.908 -1.309 13.705 1.00 90.00 101 VAL A CA 1
ATOM 755 C C . VAL A 1 101 ? -23.303 -0.992 14.215 1.00 90.00 101 VAL A C 1
ATOM 757 O O . VAL A 1 101 ? -23.788 0.130 14.066 1.00 90.00 101 VAL A O 1
ATOM 760 N N . VAL A 1 102 ? -23.932 -1.980 14.849 1.00 91.19 102 VAL A N 1
ATOM 761 C CA . VAL A 1 102 ? -25.226 -1.822 15.519 1.00 91.19 102 VAL A CA 1
ATOM 762 C C . VAL A 1 102 ? -24.986 -1.631 17.011 1.00 91.19 102 VAL A C 1
ATOM 764 O O . VAL A 1 102 ? -24.457 -2.513 17.689 1.00 91.19 102 VAL A O 1
ATOM 767 N N . LEU A 1 103 ? -25.356 -0.464 17.529 1.00 90.69 103 LEU A N 1
ATOM 768 C CA . LEU A 1 103 ? -25.233 -0.147 18.948 1.00 90.69 103 LEU A CA 1
ATOM 769 C C . LEU A 1 103 ? -26.435 -0.665 19.747 1.00 90.69 103 LEU A C 1
ATOM 771 O O . LEU A 1 103 ? -27.518 -0.892 19.213 1.00 90.69 103 LEU A O 1
ATOM 775 N N . GLY A 1 104 ? -26.274 -0.771 21.070 1.00 89.81 104 GLY A N 1
ATOM 776 C CA . GLY A 1 104 ? -27.351 -1.206 21.971 1.00 89.81 104 GLY A CA 1
ATOM 777 C C . GLY A 1 104 ? -28.576 -0.279 22.014 1.00 89.81 104 GLY A C 1
ATOM 778 O O . GLY A 1 104 ? -29.614 -0.669 22.536 1.00 89.81 104 GLY A O 1
ATOM 779 N N . ASN A 1 105 ? -28.478 0.933 21.458 1.00 92.25 105 ASN A N 1
ATOM 780 C CA . ASN A 1 105 ? -29.595 1.866 21.274 1.00 92.25 105 ASN A CA 1
ATOM 781 C C . ASN A 1 105 ? -30.239 1.773 19.872 1.00 92.25 105 ASN A C 1
ATOM 783 O O . ASN A 1 105 ? -30.972 2.679 19.481 1.00 92.25 105 ASN A O 1
ATOM 787 N N . ASN A 1 106 ? -29.949 0.712 19.112 1.00 90.75 106 ASN A N 1
ATOM 788 C CA . ASN A 1 106 ? -30.389 0.472 17.733 1.00 90.75 106 ASN A CA 1
ATOM 789 C C . ASN A 1 106 ? -29.902 1.497 16.695 1.00 90.75 106 ASN A C 1
ATOM 791 O O . ASN A 1 106 ? -30.378 1.486 15.559 1.00 90.75 106 ASN A O 1
ATOM 795 N N . GLN A 1 107 ? -28.951 2.369 17.037 1.00 92.25 107 GLN A N 1
ATOM 796 C CA . GLN A 1 107 ? -28.278 3.180 16.026 1.00 92.25 107 GLN A CA 1
ATOM 797 C C . GLN A 1 107 ? -27.346 2.301 15.198 1.00 92.25 107 GLN A C 1
ATOM 799 O O . GLN A 1 107 ? -26.605 1.477 15.739 1.00 92.25 107 GLN A O 1
ATOM 804 N N . VAL A 1 108 ? -27.387 2.506 13.884 1.00 91.38 108 VAL A N 1
ATOM 805 C CA . VAL A 1 108 ? -26.558 1.790 12.916 1.00 91.38 108 VAL A CA 1
ATOM 806 C C . VAL A 1 108 ? -25.565 2.769 12.310 1.00 91.38 108 VAL A C 1
ATOM 808 O O . VAL A 1 108 ? -25.956 3.815 11.790 1.00 91.38 108 VAL A O 1
ATOM 811 N N . TYR A 1 109 ? -24.287 2.417 12.370 1.00 89.88 109 TYR A N 1
ATOM 812 C CA . TYR A 1 109 ? -23.208 3.153 11.724 1.00 89.88 109 TYR A CA 1
ATOM 813 C C . TYR A 1 109 ? -22.625 2.301 10.605 1.00 89.88 109 TYR A C 1
ATOM 815 O O . TYR A 1 109 ? -22.089 1.224 10.864 1.00 89.88 109 TYR A O 1
ATOM 823 N N . GLY A 1 110 ? -22.721 2.800 9.373 1.00 88.56 110 GLY A N 1
ATOM 824 C CA . GLY A 1 110 ? -22.096 2.167 8.218 1.00 88.56 110 GLY A CA 1
ATOM 825 C C . GLY A 1 110 ? -20.576 2.212 8.336 1.00 88.56 110 GLY A C 1
ATOM 826 O O . GLY A 1 110 ? -19.992 3.274 8.567 1.00 88.56 110 GLY A O 1
ATOM 827 N N . GLY A 1 111 ? -19.941 1.055 8.193 1.00 87.38 111 GLY A N 1
ATOM 828 C CA . GLY A 1 111 ? -18.492 0.903 8.251 1.00 87.38 111 GLY A CA 1
ATOM 829 C C . GLY A 1 111 ? -17.959 0.094 7.079 1.00 87.38 111 GLY A C 1
ATOM 830 O O . GLY A 1 111 ? -18.714 -0.413 6.253 1.00 87.38 111 GLY A O 1
ATOM 831 N N . VAL A 1 112 ? -16.635 -0.041 7.013 1.00 88.19 112 VAL A N 1
ATOM 832 C CA . VAL A 1 112 ? -15.963 -0.893 6.026 1.00 88.19 112 VAL A CA 1
ATOM 833 C C . VAL A 1 112 ? -14.932 -1.776 6.7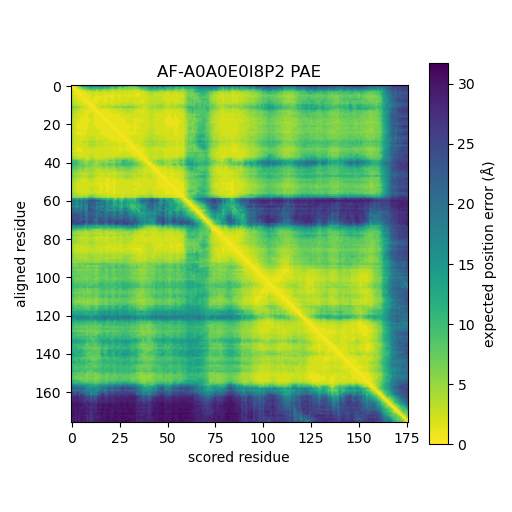08 1.00 88.19 112 VAL A C 1
ATOM 835 O O . VAL A 1 112 ? -14.139 -1.303 7.527 1.00 88.19 112 VAL A O 1
ATOM 838 N N . SER A 1 113 ? -14.923 -3.062 6.369 1.00 86.56 113 SER A N 1
ATOM 839 C CA . SER A 1 113 ? -13.967 -4.018 6.924 1.00 86.56 113 SER A CA 1
ATOM 840 C C . SER A 1 113 ? -13.629 -5.113 5.922 1.00 86.56 113 SER A C 1
ATOM 842 O O . SER A 1 113 ? -14.489 -5.613 5.210 1.00 86.56 113 SER A O 1
ATOM 844 N N . LEU A 1 114 ? -12.358 -5.512 5.906 1.00 89.31 114 LEU A N 1
ATOM 845 C CA . LEU A 1 114 ? -11.871 -6.711 5.213 1.00 89.31 114 LEU A CA 1
ATOM 846 C C . LEU A 1 114 ? -11.580 -7.847 6.202 1.00 89.31 114 LEU A C 1
ATOM 848 O O . LEU A 1 114 ? -10.795 -8.745 5.907 1.00 89.31 114 LEU A O 1
ATOM 852 N N . TYR A 1 115 ? -12.146 -7.775 7.409 1.00 87.44 115 TYR A N 1
ATOM 853 C CA . TYR A 1 115 ? -11.980 -8.814 8.413 1.00 87.44 115 TYR A CA 1
ATOM 854 C C . TYR A 1 115 ? -12.504 -10.150 7.878 1.00 87.44 115 TYR A C 1
ATOM 856 O O . TYR A 1 115 ? -13.682 -10.281 7.563 1.00 87.44 115 TYR A O 1
ATOM 864 N N . SER A 1 116 ? -11.609 -11.130 7.770 1.00 88.75 116 SER A N 1
ATOM 865 C CA . SER A 1 116 ? -11.902 -12.466 7.242 1.00 88.75 116 SER A CA 1
ATOM 866 C C . SER A 1 116 ? -11.856 -13.555 8.319 1.00 88.75 116 SER A C 1
ATOM 868 O O . SER A 1 116 ? -11.688 -14.725 7.987 1.00 88.75 116 SER A O 1
ATOM 870 N N . GLY A 1 117 ? -11.870 -13.171 9.598 1.00 88.94 117 GLY A N 1
ATOM 871 C CA . GLY A 1 117 ? -11.910 -14.111 10.718 1.00 88.94 117 GLY A CA 1
ATOM 872 C C . GLY A 1 117 ? -13.339 -14.469 11.123 1.00 8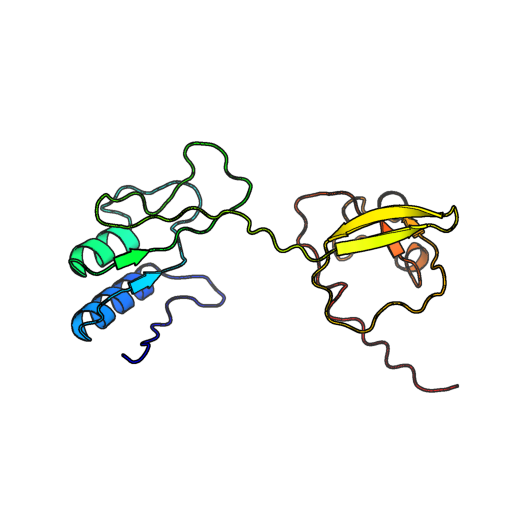8.94 117 GLY A C 1
ATOM 873 O O . GLY A 1 117 ? -14.301 -14.114 10.444 1.00 88.94 117 GLY A O 1
ATOM 874 N N . GLU A 1 118 ? -13.462 -15.154 12.258 1.00 87.06 118 GLU A N 1
ATOM 875 C CA . GLU A 1 118 ? -14.760 -15.553 12.801 1.00 87.06 118 GLU A CA 1
ATOM 876 C C . GLU A 1 118 ? -15.602 -14.331 13.191 1.00 87.06 118 GLU A C 1
ATOM 878 O O . GLU A 1 118 ? -15.105 -13.444 13.895 1.00 87.06 118 GLU A O 1
ATOM 883 N N . PRO A 1 119 ? -16.873 -14.261 12.763 1.00 80.94 119 PRO A N 1
ATOM 884 C CA . PRO A 1 119 ? -17.733 -13.143 13.103 1.00 80.94 119 PRO A CA 1
ATOM 885 C C . PRO A 1 119 ? -17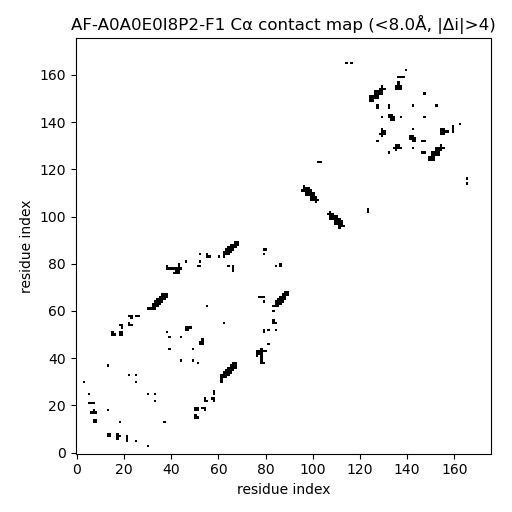.913 -13.045 14.620 1.00 80.94 119 PRO A C 1
ATOM 887 O O . PRO A 1 119 ? -17.911 -14.042 15.343 1.00 80.94 119 PRO A O 1
ATOM 890 N N . LEU A 1 120 ? -18.116 -11.821 15.108 1.00 81.56 120 LEU A N 1
ATOM 891 C CA . LEU A 1 120 ? -18.567 -11.636 16.481 1.00 81.56 120 LEU A CA 1
ATOM 892 C C . LEU A 1 120 ? -19.935 -12.306 16.643 1.00 81.56 120 LEU A C 1
ATOM 894 O O . LEU A 1 120 ? -20.813 -12.175 15.789 1.00 81.56 120 LEU A O 1
ATOM 898 N N . ASN A 1 121 ? -20.118 -13.006 17.761 1.00 79.69 121 ASN A N 1
ATOM 899 C CA . ASN A 1 121 ? -21.429 -13.515 18.148 1.00 79.69 121 ASN A CA 1
ATOM 900 C C . ASN A 1 121 ? -22.428 -12.352 18.254 1.00 79.69 121 ASN A C 1
ATOM 902 O O . ASN A 1 121 ? -22.041 -11.216 18.523 1.00 79.69 121 ASN A O 1
ATOM 906 N N . SER A 1 122 ? -23.727 -12.634 18.141 1.00 79.69 122 SER A N 1
ATOM 907 C CA . SER A 1 122 ? -24.805 -11.631 18.225 1.00 79.69 122 SER A CA 1
ATOM 908 C C . SER A 1 122 ? -24.961 -10.960 19.603 1.00 79.69 122 SER A C 1
ATOM 910 O O . SER A 1 122 ? -25.959 -10.290 19.862 1.00 79.69 122 SER A O 1
ATOM 912 N N . THR A 1 123 ? -24.013 -11.166 20.516 1.00 85.94 123 THR A N 1
ATOM 913 C CA . THR A 1 123 ? -23.995 -10.575 21.851 1.00 85.94 123 THR A CA 1
ATOM 914 C C . THR A 1 123 ? -23.427 -9.165 21.780 1.00 85.94 123 THR A C 1
ATOM 916 O O . THR A 1 123 ? -22.329 -8.950 21.268 1.00 85.94 123 THR A O 1
ATOM 919 N N . LEU A 1 124 ? -24.144 -8.202 22.356 1.00 88.00 124 LEU A N 1
ATOM 920 C CA . LEU A 1 124 ? -23.642 -6.839 22.495 1.00 88.00 124 LEU A CA 1
ATOM 921 C C . LEU A 1 124 ? -22.427 -6.816 23.429 1.00 88.00 124 LEU A C 1
ATOM 923 O O . LEU A 1 124 ? -22.507 -7.249 24.580 1.00 88.00 124 LEU A O 1
ATOM 927 N N . LEU A 1 125 ? -21.313 -6.282 22.932 1.00 91.25 125 LEU A N 1
ATOM 928 C CA . LEU A 1 125 ? -20.100 -6.069 23.714 1.00 91.25 125 LEU A CA 1
ATOM 929 C C . LEU A 1 125 ? -20.038 -4.622 24.220 1.00 91.25 125 LEU A C 1
ATOM 931 O O . LEU A 1 125 ? -20.445 -3.705 23.499 1.00 91.25 125 LEU A O 1
ATOM 935 N N . PRO A 1 126 ? -19.500 -4.378 25.429 1.00 92.81 126 PRO A N 1
ATOM 936 C CA . PRO A 1 126 ? -19.262 -3.020 25.894 1.00 92.81 126 PRO A CA 1
ATOM 937 C C . PRO A 1 126 ? -18.269 -2.298 24.980 1.00 92.81 126 PRO A C 1
ATOM 939 O O . PRO A 1 126 ? -17.305 -2.898 24.498 1.00 92.81 126 PRO A O 1
ATOM 942 N N . VAL A 1 127 ? -18.475 -0.994 24.799 1.00 92.06 127 VAL A N 1
ATOM 943 C CA . VAL A 1 127 ? -17.565 -0.122 24.049 1.00 92.06 127 VAL A CA 1
ATOM 944 C C . VAL A 1 127 ? -16.767 0.737 25.028 1.00 92.06 127 VAL A C 1
ATOM 946 O O . VAL A 1 127 ? -17.330 1.283 25.976 1.00 92.06 127 VAL A O 1
ATOM 949 N N . ALA A 1 128 ? -15.458 0.858 24.813 1.00 94.00 128 ALA A N 1
ATOM 950 C CA . ALA A 1 128 ? -14.579 1.752 25.562 1.00 94.00 128 ALA A CA 1
ATOM 951 C C . ALA A 1 128 ? -13.955 2.784 24.624 1.00 94.00 128 ALA A C 1
ATOM 953 O O . ALA A 1 128 ? -13.422 2.431 23.572 1.00 94.00 128 ALA A O 1
ATOM 954 N N . TYR A 1 129 ? -13.990 4.057 25.009 1.00 94.06 129 TYR A N 1
ATOM 955 C CA . TYR A 1 129 ? -13.295 5.099 24.267 1.00 94.06 129 TYR A CA 1
ATOM 956 C C . TYR A 1 129 ? -11.799 5.072 24.594 1.00 94.06 129 TYR A C 1
ATOM 958 O O . TYR A 1 129 ? -11.397 5.111 25.760 1.00 94.06 129 TYR A O 1
ATOM 966 N N . ALA A 1 130 ? -10.958 4.986 23.563 1.00 92.62 130 ALA A N 1
ATOM 967 C CA . ALA A 1 130 ? -9.523 4.786 23.734 1.00 92.62 130 ALA A CA 1
ATOM 968 C C . ALA A 1 130 ? -8.827 5.966 24.436 1.00 92.62 130 ALA A C 1
ATOM 970 O O . ALA A 1 130 ? -7.846 5.765 25.157 1.00 92.62 130 ALA A O 1
ATOM 971 N N . GLY A 1 131 ? -9.366 7.184 24.291 1.00 91.88 131 GLY A N 1
ATOM 972 C CA . GLY A 1 131 ? -8.877 8.373 24.996 1.00 91.88 131 GLY A CA 1
ATOM 973 C C . GLY A 1 131 ? -8.941 8.233 26.521 1.00 91.88 131 GLY A C 1
ATOM 974 O O . GLY A 1 131 ? -8.000 8.625 27.205 1.00 91.88 131 GLY A O 1
ATOM 975 N N . ASP A 1 132 ? -9.969 7.560 27.044 1.00 94.69 132 ASP A N 1
ATOM 976 C CA . ASP A 1 132 ? -10.124 7.289 28.485 1.00 94.69 132 ASP A CA 1
ATOM 977 C C . ASP A 1 132 ? -9.259 6.107 28.967 1.00 94.69 132 ASP A C 1
ATOM 979 O O . ASP A 1 132 ? -9.120 5.841 30.172 1.00 94.69 132 ASP A O 1
ATOM 983 N N . CYS A 1 133 ? -8.670 5.383 28.013 1.00 93.69 133 CYS A N 1
ATOM 984 C CA . CYS A 1 133 ? -7.854 4.190 28.221 1.00 93.69 133 CYS A CA 1
ATOM 985 C C . CYS A 1 133 ? -6.350 4.450 28.049 1.00 93.69 133 CYS A C 1
ATOM 987 O O . CYS A 1 133 ? -5.577 3.499 28.097 1.00 93.69 133 CYS A O 1
ATOM 989 N N . GLY A 1 134 ? -5.934 5.707 27.863 1.00 91.94 134 GLY A N 1
ATOM 990 C CA . GLY A 1 134 ? -4.524 6.111 27.794 1.00 91.94 134 GLY A CA 1
ATOM 991 C C . GLY A 1 134 ? -4.007 6.444 26.393 1.00 91.94 134 GLY A C 1
ATOM 992 O O . GLY A 1 134 ? -2.975 7.098 26.287 1.00 91.94 134 GLY A O 1
ATOM 993 N N . SER A 1 135 ? -4.724 6.085 25.320 1.00 90.44 135 SER A N 1
ATOM 994 C CA . SER A 1 135 ? -4.284 6.379 23.950 1.00 90.44 135 SER A CA 1
ATOM 995 C C . SER A 1 135 ? -5.461 6.567 23.004 1.00 90.44 135 SER A C 1
ATOM 997 O O . SER A 1 135 ? -6.038 5.604 22.507 1.00 90.44 135 SER A O 1
ATOM 999 N N . ARG A 1 136 ? -5.786 7.825 22.686 1.00 90.94 136 ARG A N 1
ATOM 1000 C CA . ARG A 1 136 ? -6.866 8.202 21.751 1.00 90.94 136 ARG A CA 1
ATOM 1001 C C . ARG A 1 136 ? -6.762 7.510 20.387 1.00 90.94 136 ARG A C 1
ATOM 1003 O O . ARG A 1 136 ? -7.780 7.216 19.768 1.00 90.94 136 ARG A O 1
ATOM 1010 N N . LEU A 1 137 ? -5.538 7.240 19.935 1.00 88.81 137 LEU A N 1
ATOM 1011 C CA . LEU A 1 137 ? -5.270 6.602 18.650 1.00 88.81 137 LEU A CA 1
ATOM 1012 C C . LEU A 1 137 ? -5.159 5.074 18.744 1.00 88.81 137 LEU A C 1
ATOM 1014 O O . LEU A 1 137 ? -5.068 4.443 17.705 1.00 88.81 137 LEU A O 1
ATOM 1018 N N . CYS A 1 138 ? -5.183 4.455 19.929 1.00 89.00 138 CYS A N 1
ATOM 1019 C CA . CYS A 1 138 ? -4.885 3.025 20.113 1.00 89.00 138 CYS A CA 1
ATOM 1020 C C . CYS A 1 138 ? -3.459 2.647 19.684 1.00 89.00 138 CYS A C 1
ATOM 1022 O O . CYS A 1 138 ? -3.239 1.692 18.932 1.00 89.00 138 CYS A O 1
ATOM 1024 N N . ILE A 1 139 ? -2.470 3.414 20.143 1.00 86.69 139 ILE A N 1
ATOM 1025 C CA . ILE A 1 139 ? -1.063 3.087 19.912 1.00 86.69 139 ILE A CA 1
ATOM 1026 C C . ILE A 1 139 ? -0.720 1.798 20.672 1.00 86.69 139 ILE A C 1
ATOM 1028 O O . ILE A 1 139 ? -1.121 1.589 21.821 1.00 86.69 139 ILE A O 1
ATOM 1032 N N . ILE A 1 140 ? 0.007 0.904 19.999 1.00 83.94 140 ILE A N 1
ATOM 1033 C CA . ILE A 1 140 ? 0.414 -0.388 20.556 1.00 83.94 140 ILE A CA 1
ATOM 1034 C C . ILE A 1 140 ? 1.238 -0.149 21.826 1.00 83.94 140 ILE A C 1
ATOM 1036 O O . ILE A 1 140 ? 2.246 0.549 21.788 1.00 83.94 140 ILE A O 1
ATOM 1040 N N . GLY A 1 141 ? 0.820 -0.766 22.932 1.00 86.88 141 GLY A N 1
ATOM 1041 C CA . GLY A 1 141 ? 1.503 -0.677 24.225 1.00 86.88 141 GLY A CA 1
ATOM 1042 C C . GLY A 1 141 ? 1.053 0.478 25.125 1.00 86.88 141 GLY A C 1
ATOM 1043 O O . GLY A 1 141 ? 1.451 0.501 26.284 1.00 86.88 141 GLY A O 1
ATOM 1044 N N . GLU A 1 142 ? 0.205 1.393 24.647 1.00 89.75 142 GLU A N 1
ATOM 1045 C CA . GLU A 1 142 ? -0.250 2.551 25.438 1.00 89.75 142 GLU A CA 1
ATOM 1046 C C . GLU A 1 142 ? -1.640 2.379 26.072 1.00 89.75 142 GLU A C 1
ATOM 1048 O O . GLU A 1 142 ? -2.043 3.177 26.915 1.00 89.75 142 GLU A O 1
ATOM 1053 N N . LEU A 1 143 ? -2.400 1.359 25.663 1.00 91.25 143 LEU A N 1
ATOM 1054 C CA . LEU A 1 143 ? -3.733 1.101 26.206 1.00 91.25 143 LEU A CA 1
ATOM 1055 C C . LEU A 1 143 ? -3.660 0.384 27.557 1.00 91.25 143 LEU A C 1
ATOM 1057 O O . LEU A 1 143 ? -3.016 -0.658 27.695 1.00 91.25 143 LEU A O 1
ATOM 1061 N N . ASP A 1 144 ? -4.411 0.890 28.530 1.00 93.88 144 ASP A N 1
ATOM 1062 C CA . ASP A 1 144 ? -4.623 0.225 29.811 1.00 93.88 144 ASP A CA 1
ATOM 1063 C C . ASP A 1 144 ? -5.443 -1.061 29.624 1.00 93.88 144 ASP A C 1
ATOM 1065 O O . ASP A 1 144 ? -6.664 -1.033 29.427 1.00 93.88 144 ASP A O 1
ATOM 1069 N N . SER A 1 145 ? -4.756 -2.202 29.722 1.00 91.50 145 SER A N 1
ATOM 1070 C CA . SER A 1 145 ? -5.336 -3.542 29.564 1.00 91.50 145 SER A CA 1
ATOM 1071 C C . SER A 1 145 ? -6.560 -3.795 30.453 1.00 91.50 145 SER A C 1
ATOM 1073 O O . SER A 1 145 ? -7.495 -4.477 30.028 1.00 91.50 145 SER A O 1
ATOM 1075 N N . THR A 1 146 ? -6.607 -3.207 31.652 1.00 93.25 146 THR A N 1
ATOM 1076 C CA . THR A 1 146 ? -7.712 -3.405 32.602 1.00 93.25 146 THR A CA 1
ATOM 1077 C C . THR A 1 146 ? -8.991 -2.710 32.145 1.00 93.25 146 THR A C 1
ATOM 1079 O O . THR A 1 146 ? -10.096 -3.177 32.423 1.00 93.25 146 THR A O 1
ATOM 1082 N N . LYS A 1 147 ? -8.858 -1.619 31.384 1.00 92.50 147 LYS A N 1
ATOM 1083 C CA . LYS A 1 147 ? -9.989 -0.847 30.865 1.00 92.50 147 LYS A CA 1
ATOM 1084 C C . LYS A 1 147 ? -10.541 -1.406 29.561 1.00 92.50 147 LYS A C 1
ATOM 1086 O O . LYS A 1 147 ? -11.735 -1.224 29.312 1.00 92.50 147 LYS A O 1
ATOM 1091 N N . VAL A 1 148 ? -9.711 -2.085 28.765 1.00 93.75 148 VAL A N 1
ATOM 1092 C CA . VAL A 1 148 ? -10.056 -2.539 27.403 1.00 93.75 148 VAL A CA 1
ATOM 1093 C C . VAL A 1 148 ? -10.359 -4.035 27.282 1.00 93.75 148 VAL A C 1
ATOM 1095 O O . VAL A 1 148 ? -10.975 -4.444 26.301 1.00 93.75 148 VAL A O 1
ATOM 1098 N N . SER A 1 149 ? -9.955 -4.863 28.251 1.00 91.81 149 SER A N 1
ATOM 1099 C CA . SER A 1 149 ? -10.159 -6.317 28.178 1.00 91.81 149 SER A CA 1
ATOM 1100 C C . SER A 1 149 ? -11.643 -6.691 28.038 1.00 91.81 149 SER A C 1
ATOM 1102 O O . SER A 1 149 ? -12.484 -6.228 28.810 1.00 91.81 149 SER A O 1
ATOM 1104 N N . GLY A 1 150 ? -11.961 -7.521 27.035 1.00 90.00 150 GLY A N 1
ATOM 1105 C CA . GLY A 1 150 ? -13.323 -7.991 26.742 1.00 90.00 150 GLY A CA 1
ATOM 1106 C C . GLY A 1 150 ? -14.260 -6.952 26.110 1.00 90.00 150 GLY A C 1
ATOM 1107 O O . GLY A 1 150 ? -15.469 -7.177 26.072 1.00 90.00 150 GLY A O 1
ATOM 1108 N N . LYS A 1 151 ? -13.732 -5.816 25.640 1.00 91.81 151 LYS A N 1
ATOM 1109 C CA . LYS A 1 151 ? -14.516 -4.707 25.075 1.00 91.81 151 LYS A CA 1
ATOM 1110 C C . LYS A 1 151 ? -14.130 -4.414 23.630 1.00 91.81 151 LYS A C 1
ATOM 1112 O O . LYS A 1 151 ? -13.020 -4.710 23.194 1.00 91.81 151 LYS A O 1
ATOM 1117 N N . ILE A 1 152 ? -15.035 -3.757 22.913 1.00 92.06 152 ILE A N 1
ATOM 1118 C CA . ILE A 1 152 ? -14.725 -3.096 21.643 1.00 92.06 152 ILE A CA 1
ATOM 1119 C C . ILE A 1 152 ? -14.111 -1.731 21.971 1.00 92.06 152 ILE A C 1
ATOM 1121 O O . ILE A 1 152 ? -14.690 -0.953 22.727 1.00 92.06 152 ILE A O 1
ATOM 1125 N N . VAL A 1 153 ? -12.938 -1.425 21.418 1.00 92.94 153 VAL A N 1
ATOM 1126 C CA . VAL A 1 153 ? -12.252 -0.149 21.668 1.00 92.94 153 VAL A CA 1
ATOM 1127 C C . VAL A 1 153 ? -12.489 0.806 20.501 1.00 92.94 153 VAL A C 1
ATOM 1129 O O . VAL A 1 153 ? -12.156 0.492 19.360 1.00 92.94 153 VAL A O 1
ATOM 1132 N N . LEU A 1 154 ? -13.052 1.979 20.789 1.00 93.12 154 LEU A N 1
ATOM 1133 C CA . LEU A 1 154 ? -13.243 3.053 19.820 1.00 93.12 154 LEU A CA 1
ATOM 1134 C C . LEU A 1 154 ? -11.981 3.920 19.755 1.00 93.12 154 LEU A C 1
ATOM 1136 O O . LEU A 1 154 ? -11.687 4.667 20.690 1.00 93.12 154 LEU A O 1
ATOM 1140 N N . CYS A 1 155 ? -11.263 3.820 18.638 1.00 91.62 155 CYS A N 1
ATOM 1141 C CA . CYS A 1 155 ? -10.054 4.585 18.346 1.00 91.62 155 CYS A CA 1
ATOM 1142 C C . CYS A 1 155 ? -10.384 5.763 17.430 1.00 91.62 155 CYS A C 1
ATOM 1144 O O . CYS A 1 155 ? -11.136 5.607 16.464 1.00 91.62 155 CYS A O 1
ATOM 1146 N N . GLU A 1 156 ? -9.783 6.922 17.674 1.00 89.00 156 GLU A N 1
ATOM 1147 C CA . GLU A 1 156 ? -9.852 8.007 16.703 1.00 89.00 156 GLU A CA 1
ATOM 1148 C C . GLU A 1 156 ? -8.903 7.778 15.527 1.00 89.00 156 GLU A C 1
ATOM 1150 O O . GLU A 1 156 ? -7.920 7.038 15.591 1.00 89.00 156 GLU A O 1
ATOM 1155 N N . TYR A 1 157 ? -9.204 8.466 14.433 1.00 80.06 157 TYR A N 1
ATOM 1156 C CA . TYR A 1 157 ? -8.394 8.438 13.232 1.00 80.06 157 TYR A CA 1
ATOM 1157 C C . TYR A 1 157 ? -7.045 9.147 13.433 1.00 80.06 157 TYR A C 1
ATOM 1159 O O . TYR A 1 157 ? -6.993 10.288 13.897 1.00 80.06 157 TYR A O 1
ATOM 1167 N N . GLY A 1 158 ? -5.950 8.503 13.021 1.00 73.62 158 GLY A N 1
ATOM 1168 C CA . GLY A 1 158 ? -4.604 9.070 13.096 1.00 73.62 158 GLY A CA 1
ATOM 1169 C C . GLY A 1 158 ? -3.560 8.287 12.300 1.00 73.62 158 GLY A C 1
ATOM 1170 O O . GLY A 1 158 ? -3.881 7.395 11.516 1.00 73.62 158 GLY A O 1
ATOM 1171 N N . SER A 1 159 ? -2.293 8.665 12.481 1.00 64.94 159 SER A N 1
ATOM 1172 C CA . SER A 1 159 ? -1.142 8.148 11.720 1.00 64.94 159 SER A CA 1
ATOM 1173 C C . SER A 1 159 ? -0.544 6.854 12.278 1.00 64.94 159 SER A C 1
ATOM 1175 O O . SER A 1 159 ? 0.529 6.438 11.844 1.00 64.94 159 SER A O 1
ATOM 1177 N N . ASN A 1 160 ? -1.182 6.220 13.259 1.00 65.00 160 ASN A N 1
ATOM 1178 C CA . ASN A 1 160 ? -0.717 4.938 13.762 1.00 65.00 160 ASN A CA 1
ATOM 1179 C C . ASN A 1 160 ? -0.974 3.840 12.723 1.00 65.00 160 ASN A C 1
ATOM 1181 O O . ASN A 1 160 ? -1.984 3.844 12.013 1.00 65.00 160 ASN A O 1
ATOM 1185 N N . ALA A 1 161 ? -0.048 2.882 12.632 1.00 51.59 161 ALA A N 1
ATOM 1186 C CA . ALA A 1 161 ? -0.313 1.659 11.893 1.00 51.59 161 ALA A CA 1
ATOM 1187 C C . ALA A 1 161 ? -1.607 1.069 12.458 1.00 51.59 161 ALA A C 1
ATOM 1189 O O . ALA A 1 161 ? -1.680 0.809 13.660 1.00 51.59 161 ALA A O 1
ATOM 1190 N N . ARG A 1 162 ? -2.627 0.892 11.606 1.00 53.75 162 ARG A N 1
ATOM 1191 C CA . ARG A 1 162 ? -3.794 0.081 11.959 1.00 53.75 162 ARG A CA 1
ATOM 1192 C C . ARG A 1 162 ? -3.235 -1.275 12.358 1.00 53.75 162 ARG A C 1
ATOM 1194 O O . ARG A 1 162 ? -2.715 -2.001 11.512 1.00 53.75 162 ARG A O 1
ATOM 1201 N N . SER A 1 163 ? -3.187 -1.529 13.658 1.00 36.12 163 SER A N 1
ATOM 1202 C CA . SER A 1 163 ? -2.489 -2.684 14.177 1.00 36.12 163 SER A CA 1
ATOM 1203 C C . SER A 1 163 ? -3.262 -3.948 13.792 1.00 36.12 163 SER A C 1
ATOM 1205 O O . SER A 1 163 ? -4.484 -3.904 13.613 1.00 36.12 163 SER A O 1
ATOM 1207 N N . PRO A 1 164 ? -2.565 -5.087 13.669 1.00 31.92 164 PRO A N 1
ATOM 1208 C CA . PRO A 1 164 ? -3.140 -6.419 13.505 1.00 31.92 164 PRO A CA 1
ATOM 1209 C C . PRO A 1 164 ? -3.916 -6.872 14.759 1.00 31.92 164 PRO A C 1
ATOM 1211 O O . PRO A 1 164 ? -3.805 -8.013 15.187 1.00 31.92 164 PRO A O 1
ATOM 1214 N N . ALA A 1 165 ? -4.747 -6.018 15.363 1.00 34.81 165 ALA A N 1
ATOM 1215 C CA . ALA A 1 165 ? -5.712 -6.445 16.379 1.00 34.81 165 ALA A CA 1
ATOM 1216 C C . ALA A 1 165 ? -6.771 -7.411 15.797 1.00 34.81 165 ALA A C 1
ATOM 1218 O O . ALA A 1 165 ? -7.479 -8.076 16.543 1.00 34.81 165 ALA A O 1
ATOM 1219 N N . ALA A 1 166 ? -6.824 -7.547 14.465 1.00 33.38 166 ALA A N 1
ATOM 1220 C CA . ALA A 1 166 ? -7.520 -8.618 1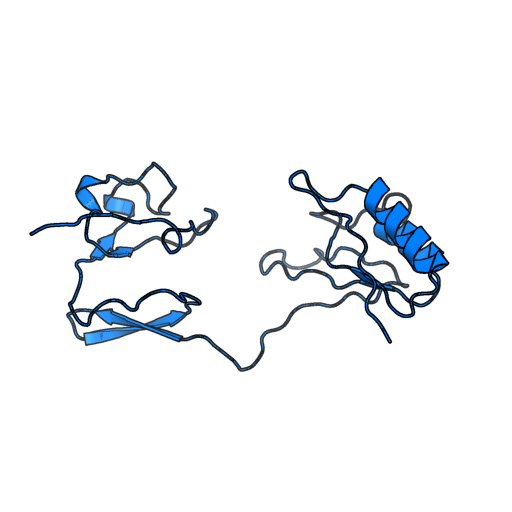3.750 1.00 33.38 166 ALA A CA 1
ATOM 1221 C C . ALA A 1 166 ? -6.657 -9.873 13.476 1.00 33.38 166 ALA A C 1
ATOM 1223 O O . ALA A 1 166 ? -7.176 -10.877 13.000 1.00 33.38 166 ALA A O 1
ATOM 1224 N N . SER A 1 167 ? -5.352 -9.847 13.751 1.00 26.25 167 SER A N 1
ATOM 1225 C CA . SER A 1 167 ? -4.403 -10.918 13.425 1.00 26.25 167 SER A CA 1
ATOM 1226 C C . SER A 1 167 ? -3.392 -11.122 14.555 1.00 26.25 167 SER A C 1
ATOM 1228 O O . SER A 1 167 ? -2.202 -10.855 14.418 1.00 26.25 167 SER A O 1
ATOM 1230 N N . GLY A 1 168 ? -3.874 -11.634 15.691 1.00 27.67 168 GLY A N 1
ATOM 1231 C CA . GLY A 1 168 ? -2.988 -12.111 16.755 1.00 27.67 168 GLY A CA 1
ATOM 1232 C C . GLY A 1 168 ? -3.521 -11.950 18.171 1.00 27.67 168 GLY A C 1
ATOM 1233 O O . GLY A 1 168 ? -2.842 -11.375 19.010 1.00 27.67 168 GLY A O 1
ATOM 1234 N N . ALA A 1 169 ?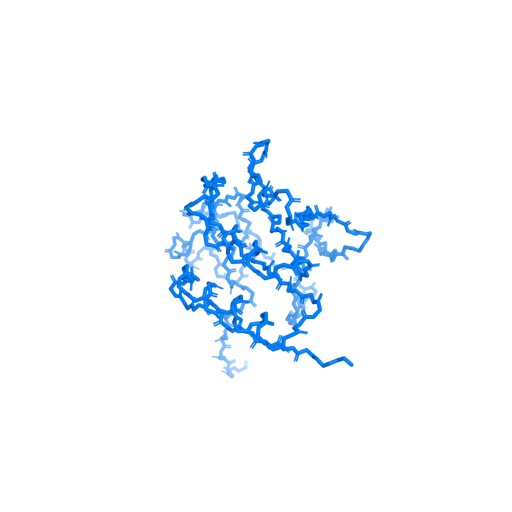 -4.695 -12.497 18.471 1.00 26.33 169 ALA A N 1
ATOM 1235 C CA . ALA A 1 169 ? -5.028 -12.867 19.840 1.00 26.33 169 ALA A CA 1
ATOM 1236 C C . ALA A 1 169 ? -5.573 -14.290 19.803 1.00 26.33 169 ALA A C 1
ATOM 1238 O O . ALA A 1 169 ? -6.744 -14.531 19.535 1.00 26.33 169 ALA A O 1
ATOM 1239 N N . HIS A 1 170 ? -4.674 -15.241 20.018 1.00 26.94 170 HIS A N 1
ATOM 1240 C CA . HIS A 1 170 ? -5.027 -16.601 20.369 1.00 26.94 170 HIS A CA 1
ATOM 1241 C C . HIS A 1 170 ? -4.985 -16.696 21.899 1.00 26.94 170 HIS A C 1
ATOM 1243 O O . HIS A 1 170 ? -3.921 -16.989 22.447 1.00 26.94 170 HIS A O 1
ATOM 1249 N N . PRO A 1 171 ? -6.086 -16.450 22.629 1.00 29.83 171 PRO A N 1
ATOM 1250 C CA . PRO A 1 171 ? -6.234 -17.031 23.943 1.00 29.83 171 PRO A CA 1
ATOM 1251 C C . PRO A 1 171 ? -6.616 -18.491 23.725 1.00 29.83 171 PRO A C 1
ATOM 1253 O O . PRO A 1 171 ? -7.774 -18.863 23.549 1.00 29.83 171 PRO A O 1
ATOM 1256 N N . ARG A 1 172 ? -5.587 -19.333 23.716 1.00 28.05 172 ARG A N 1
ATOM 1257 C CA . ARG A 1 172 ? -5.740 -20.725 24.104 1.00 28.05 172 ARG A CA 1
ATOM 1258 C C . ARG A 1 172 ? -6.260 -20.693 25.547 1.00 28.05 172 ARG A C 1
ATOM 1260 O O . ARG A 1 172 ? -5.504 -20.384 26.460 1.00 28.05 172 ARG A O 1
ATOM 1267 N N . ALA A 1 173 ? -7.544 -20.947 25.738 1.00 29.03 173 ALA A N 1
ATOM 1268 C CA . ALA A 1 173 ? -8.112 -21.267 27.039 1.00 29.03 173 ALA A CA 1
ATOM 1269 C C . ALA A 1 173 ? -9.098 -22.413 26.825 1.00 29.03 173 ALA A C 1
ATOM 1271 O O . ALA A 1 173 ? -10.283 -22.228 26.566 1.00 29.03 173 ALA A O 1
ATOM 1272 N N . GLN A 1 174 ? -8.526 -23.612 26.835 1.00 29.52 174 GLN A N 1
ATOM 1273 C CA . GLN A 1 174 ? -9.230 -24.822 27.218 1.00 29.52 174 GLN A CA 1
ATOM 1274 C C . GLN A 1 174 ? -9.724 -24.685 28.665 1.00 29.52 174 GLN A C 1
ATOM 1276 O O . GLN A 1 174 ? -9.012 -24.125 29.496 1.00 29.52 174 GLN A O 1
ATOM 1281 N N . GLU A 1 175 ? -10.884 -25.304 28.907 1.00 30.31 175 GLU A N 1
ATOM 1282 C CA . GLU A 1 175 ? -11.420 -25.794 30.190 1.00 30.31 175 GLU A CA 1
ATOM 1283 C C . GLU A 1 175 ? -11.833 -24.689 31.188 1.00 30.31 175 GLU A C 1
ATOM 1285 O O . GLU A 1 175 ? -11.006 -23.982 31.752 1.00 30.31 175 GLU A O 1
ATOM 1290 N N . ARG A 1 176 ? -13.123 -24.481 31.472 1.00 33.25 176 ARG A N 1
ATOM 1291 C CA . ARG A 1 176 ? -14.203 -25.445 31.752 1.00 33.25 176 ARG A CA 1
ATOM 1292 C C . ARG A 1 176 ? -15.551 -25.000 31.199 1.00 33.25 176 ARG A C 1
ATOM 1294 O O . ARG A 1 176 ? -15.798 -23.776 31.200 1.00 33.25 176 ARG A O 1
#

InterPro domains:
  IPR036852 Peptidase S8/S53 domain superfamily [G3DSA:3.40.50.200] (4-93)
  IPR036852 Peptidase S8/S53 domain superfamily [SSF52743] (4-131)
  IPR045051 Subtilisin-like protease [PTHR10795] (4-159)

Secondary structure (DSSP, 8-state):
--------EETTEE-HHHHHHHHHHHHHTT-S-EEE----SSSPPPGGG-HHHHHHHHT-S-EEEPPP--TT--TT------TTS--------S---B--EE-TTS-EE--B----SPPPPSSPPPEEEGGGGT-TT--TTTS-HHHHTTSEEEPPP-SS----TTS---------